Protein AF-A0A4Y3WSI8-F1 (afdb_monomer)

Foldseek 3Di:
DWDDDLLDTDDDDLVRLVPDLADEAQDPDDDPPCLQNVQHQYHYHHNVCCVVPVVVSVVVRVVSSVVDPGHDRDPDDDDDDPDLCLDDDPVSLLCSLQLQLLVQLVVLCVQLVVLLVQLCVQQNPCLLVDPDLVVDADPPDSNSSSNVSNVVSVVSLLQSLLSSLLSSLCSQQNQLLNLQRSLQSNLLLVLQLFNVSSSVSSPQSNVQLVVVSVDDDPPVCSVVCSVPVSNPVSNVVSVCCCVPPNVVVSNVVLQVVLVVLVPDDDPRVVVVVVVLVCQCVVPVPDPSNSVSSSVVNSNVSSDDRPPD

Mean predicted aligned error: 12.42 Å

Solvent-accessible surface area (backbone atoms only — not comparable to full-atom values): 16134 Å² total; per-residue (Å²): 129,66,45,88,52,72,86,45,68,48,72,78,50,71,68,60,59,71,69,49,56,44,46,76,47,59,45,87,60,89,71,79,72,55,71,81,49,68,28,36,30,76,41,79,43,42,45,70,57,41,72,77,38,47,69,64,51,52,51,50,31,54,50,39,25,71,78,39,68,61,51,73,76,70,84,83,76,88,87,76,88,63,81,88,74,38,62,98,45,69,68,42,34,53,50,42,20,52,50,44,5,55,59,68,28,49,64,37,50,56,55,11,51,52,26,32,50,47,7,38,73,66,38,38,82,65,39,81,75,50,72,62,58,88,85,60,71,47,91,87,36,63,57,43,54,13,32,45,31,27,52,55,9,50,54,35,54,65,40,42,28,17,45,26,0,12,35,18,0,24,59,67,40,36,75,31,9,29,57,8,0,26,51,23,2,42,49,15,49,70,67,49,10,21,42,67,25,3,53,52,25,2,52,48,10,10,50,48,33,48,56,58,67,69,59,88,71,60,79,90,46,55,73,50,37,36,72,46,49,36,28,51,54,24,30,52,53,33,45,52,42,36,73,74,67,52,31,61,61,36,15,52,51,39,49,52,52,34,54,54,58,74,64,45,66,72,69,56,46,54,50,50,51,50,51,46,52,48,35,38,60,71,45,77,71,38,75,54,16,53,50,34,49,53,52,52,53,42,56,57,54,54,58,80,66,93,88,120

Radius of gyration: 24.11 Å; Cα contacts (8 Å, |Δi|>4): 429; chains: 1; bounding box: 51×44×73 Å

Secondary structure (DSSP, 8-state):
---EETTEE-PPPHHHHHH-S-EEEE-SSPPTTGGGGTTS-EEEE-HHHHHH-HHHHHHHHHHHHHHS-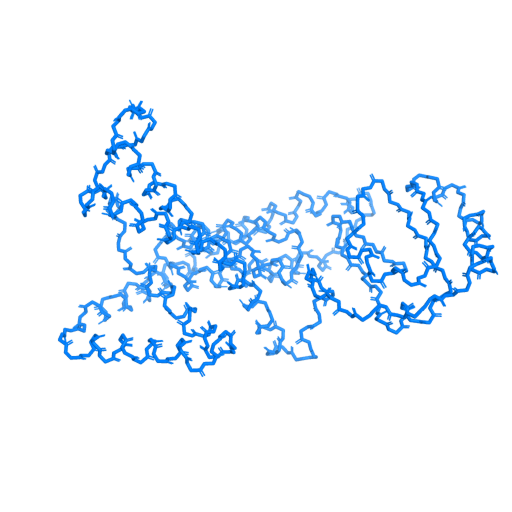--PPP-----S-------SSHHHHHHHHHHHHHHHHHHHHHHHHHHHHHHHHHH-GGGGGPPPTTT---TT-HHHHHHHHHHHHHHHHHTHHHHHHHHHHHHHH-GGGHHHHHHHHHHHHHTT-HHHHHHHHHHHHHHHHHHHHTS---GGGTTHIIIIIHHHHHHHHHHHIIIIIIHHHHHHHHHHHHHHHHT--THHHHHHHHHHHHHHHHTTTSHHHHHHHHHHHHHHTTSPPTT-

pLDDT: mean 84.74, std 14.06, range [30.03, 98.56]

InterPro domains:
  IPR003352 Phosphotransferase system, EIIC [PF02378] (100-298)
  IPR003501 Phosphotransferase system, EIIB c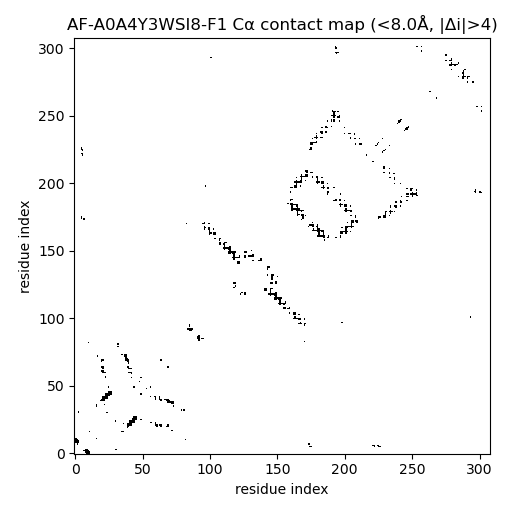omponent, type 2/3 [PF02302] (2-55)
  IPR006327 Phosphotransferase system, fructose IIC component [TIGR01427] (97-300)
  IPR013014 Phosphotransferase system, EIIC component, type 2 [PS51104] (94-308)
  IPR036095 PTS system IIB component-like superfamily [SSF52794] (2-65)
  IPR050864 Bacterial PTS System Sugar Transport Components [PTHR30505] (1-300)

Structure (mmCIF, N/CA/C/O backbone):
data_AF-A0A4Y3WSI8-F1
#
_entry.id   AF-A0A4Y3WSI8-F1
#
loop_
_atom_site.group_PDB
_atom_site.id
_atom_site.type_symbol
_atom_site.label_atom_id
_atom_site.label_alt_id
_atom_site.label_comp_id
_atom_site.label_asym_id
_atom_site.label_entity_id
_atom_site.label_seq_id
_atom_site.pdbx_PDB_ins_code
_atom_site.Cartn_x
_atom_site.Cartn_y
_atom_site.Cartn_z
_atom_site.occupancy
_atom_site.B_iso_or_equiv
_atom_site.auth_seq_id
_atom_site.auth_comp_id
_atom_site.auth_asym_id
_atom_site.auth_atom_id
_atom_site.pdbx_PDB_model_num
ATOM 1 N N . MET A 1 1 ? -5.960 2.233 29.689 1.00 83.44 1 MET A N 1
ATOM 2 C CA . MET A 1 1 ? -5.309 1.028 29.137 1.00 83.44 1 MET A CA 1
ATOM 3 C C . MET A 1 1 ? -5.118 1.261 27.656 1.00 83.44 1 MET A C 1
ATOM 5 O O . MET A 1 1 ? -6.108 1.485 26.967 1.00 83.44 1 MET A O 1
ATOM 9 N N . GLU A 1 2 ? -3.878 1.210 27.186 1.00 85.62 2 GLU A N 1
ATOM 10 C CA . GLU A 1 2 ? -3.586 1.198 25.758 1.00 85.62 2 GLU A CA 1
ATOM 11 C C . GLU A 1 2 ? -3.525 -0.243 25.257 1.00 85.62 2 GLU A C 1
ATOM 13 O O . GLU A 1 2 ? -2.775 -1.065 25.778 1.00 85.62 2 GLU A O 1
ATOM 18 N N . THR A 1 3 ? -4.365 -0.565 24.275 1.00 84.88 3 THR A N 1
ATOM 19 C CA . THR A 1 3 ? -4.343 -1.867 23.601 1.00 84.88 3 THR A CA 1
ATOM 20 C C . THR A 1 3 ? -3.574 -1.728 22.294 1.00 84.88 3 THR A C 1
ATOM 22 O O . THR A 1 3 ? -3.718 -0.718 21.621 1.00 84.88 3 THR A O 1
ATOM 25 N N . GLN A 1 4 ? -2.747 -2.709 21.924 1.00 75.56 4 GLN A N 1
ATOM 26 C CA . GLN A 1 4 ? -1.985 -2.701 20.662 1.00 75.56 4 GLN A CA 1
ATOM 27 C C . GLN A 1 4 ? -2.178 -4.010 19.872 1.00 75.56 4 GLN A C 1
ATOM 29 O O . GLN A 1 4 ? -1.238 -4.616 19.356 1.00 75.56 4 GLN A O 1
ATOM 34 N N . GLY A 1 5 ? -3.426 -4.476 19.807 1.00 69.06 5 GLY A N 1
ATOM 35 C CA . GLY A 1 5 ? -3.782 -5.791 19.277 1.00 69.06 5 GLY A CA 1
ATOM 36 C C . GLY A 1 5 ? -4.349 -5.774 17.858 1.00 69.06 5 GLY A C 1
ATOM 37 O O . GLY A 1 5 ? -4.501 -4.739 17.212 1.00 69.06 5 GLY A O 1
ATOM 38 N N . SER A 1 6 ? -4.727 -6.956 17.372 1.00 60.47 6 SER A N 1
ATOM 39 C CA . SER A 1 6 ? -5.466 -7.121 16.110 1.00 60.47 6 SER A CA 1
ATOM 40 C C . SER A 1 6 ? -6.814 -6.387 16.112 1.00 60.47 6 SER A C 1
ATOM 42 O O . SER A 1 6 ? -7.258 -5.926 15.064 1.00 60.47 6 SER A O 1
ATOM 44 N N . ALA A 1 7 ? -7.430 -6.212 17.285 1.00 65.06 7 ALA A N 1
ATOM 45 C CA . ALA A 1 7 ? -8.681 -5.475 17.472 1.00 65.06 7 ALA A CA 1
ATOM 46 C C . ALA A 1 7 ? -8.566 -3.952 17.241 1.00 65.06 7 ALA A C 1
ATOM 48 O O . ALA A 1 7 ? -9.586 -3.267 17.198 1.00 65.06 7 ALA A O 1
ATOM 49 N N . GLY A 1 8 ? -7.352 -3.430 17.047 1.00 60.72 8 GLY A N 1
ATOM 50 C CA . GLY A 1 8 ? -7.070 -2.002 16.930 1.00 60.72 8 GLY A CA 1
ATOM 51 C C . GLY A 1 8 ? -6.278 -1.485 18.126 1.00 60.72 8 GLY A C 1
ATOM 52 O O . GLY A 1 8 ? -5.895 -2.252 19.015 1.00 60.72 8 GLY A O 1
ATOM 53 N N . THR A 1 9 ? -6.023 -0.178 18.115 1.00 74.31 9 THR A N 1
ATOM 54 C CA . THR A 1 9 ? -5.257 0.502 19.157 1.00 74.31 9 THR A CA 1
ATOM 55 C C . THR A 1 9 ? -6.122 1.562 19.825 1.00 74.31 9 THR A C 1
ATOM 57 O O . THR A 1 9 ? -6.763 2.354 19.138 1.00 74.31 9 THR A O 1
ATOM 60 N N . THR A 1 10 ? -6.136 1.590 21.159 1.00 77.50 10 THR A N 1
ATOM 61 C CA . THR A 1 10 ? -6.745 2.665 21.968 1.00 77.50 10 THR A CA 1
ATOM 62 C C . THR A 1 10 ? -5.648 3.428 22.704 1.00 77.50 10 THR A C 1
ATOM 64 O O . THR A 1 10 ? -5.390 3.149 23.871 1.00 77.50 10 THR A O 1
ATOM 67 N N . PRO A 1 11 ? -4.937 4.317 22.011 1.00 80.81 11 PRO A N 1
ATOM 68 C CA . PRO A 1 11 ? -3.694 4.898 22.500 1.00 80.81 11 PRO A CA 1
ATOM 69 C C . PRO A 1 11 ? -3.901 5.925 23.616 1.00 80.81 11 PRO A C 1
ATOM 71 O O . PRO A 1 11 ? -4.916 6.622 23.642 1.00 80.81 11 PRO A O 1
ATOM 74 N N . PHE A 1 12 ? -2.922 6.036 24.516 1.00 85.50 12 PHE A N 1
ATOM 75 C CA . PHE A 1 12 ? -2.879 7.104 25.512 1.00 85.50 12 PHE A CA 1
ATOM 76 C C . PHE A 1 12 ? -2.589 8.460 24.859 1.00 85.50 12 PHE A C 1
ATOM 78 O O . PHE A 1 12 ? -1.830 8.547 23.884 1.00 85.50 12 PHE A O 1
ATOM 85 N N . THR A 1 13 ? -3.177 9.521 25.414 1.00 84.06 13 THR A N 1
ATOM 86 C CA . THR A 1 13 ? -2.877 10.903 25.018 1.00 84.06 13 THR A CA 1
ATOM 87 C C . THR A 1 13 ? -1.550 11.365 25.613 1.00 84.06 13 THR A C 1
ATOM 89 O O . THR A 1 13 ? -1.131 10.880 26.662 1.00 84.06 13 THR A O 1
ATOM 92 N N . ASP A 1 14 ? -0.900 12.349 24.992 1.00 82.31 14 ASP A N 1
ATOM 93 C CA . ASP A 1 14 ? 0.379 12.868 25.498 1.00 82.31 14 ASP A CA 1
ATOM 94 C C . ASP A 1 14 ? 0.240 13.478 26.903 1.00 82.31 14 ASP A C 1
ATOM 96 O O . ASP A 1 14 ? 1.135 13.334 27.732 1.00 82.31 14 ASP A O 1
ATOM 100 N N . ALA A 1 15 ? -0.921 14.067 27.213 1.00 79.88 15 ALA A N 1
ATOM 101 C CA . ALA A 1 15 ? -1.245 14.542 28.558 1.00 79.88 15 ALA A CA 1
ATOM 102 C C . ALA A 1 15 ? -1.313 13.391 29.579 1.00 79.88 15 ALA A C 1
ATOM 104 O O . ALA A 1 15 ? -0.738 13.501 30.656 1.00 79.88 15 ALA A O 1
ATOM 105 N N . GLN A 1 16 ? -1.952 12.268 29.222 1.00 87.06 16 GLN A N 1
ATOM 106 C CA . GLN A 1 16 ? -2.020 11.081 30.085 1.00 87.06 16 GLN A CA 1
ATOM 107 C C . GLN A 1 16 ? -0.638 10.475 30.336 1.00 87.06 16 GLN A C 1
ATOM 109 O O . GLN A 1 16 ? -0.367 9.998 31.433 1.00 87.06 16 GLN A O 1
ATOM 114 N N . ILE A 1 17 ? 0.232 10.489 29.326 1.00 88.62 17 ILE A N 1
ATOM 115 C CA . ILE A 1 17 ? 1.596 9.973 29.452 1.00 88.62 17 ILE A CA 1
ATOM 116 C C . ILE A 1 17 ? 2.438 10.900 30.340 1.00 88.62 17 ILE A C 1
ATOM 118 O O . ILE A 1 17 ? 3.145 10.413 31.212 1.00 88.62 17 ILE A O 1
ATOM 122 N N . ALA A 1 18 ? 2.330 12.221 30.165 1.00 83.81 18 ALA A N 1
ATOM 123 C CA . ALA A 1 18 ? 3.086 13.197 30.953 1.00 83.81 18 ALA A CA 1
ATOM 124 C C . ALA A 1 18 ? 2.673 13.241 32.440 1.00 83.81 18 ALA A C 1
ATOM 126 O O . ALA A 1 18 ? 3.497 13.514 33.324 1.00 83.81 18 ALA A O 1
ATOM 127 N N . GLU A 1 19 ? 1.392 12.993 32.723 1.00 87.44 19 GLU A N 1
ATOM 128 C CA . GLU A 1 19 ? 0.857 12.941 34.086 1.00 87.44 19 GLU A CA 1
ATOM 129 C C . GLU A 1 19 ? 1.231 11.642 34.814 1.00 87.44 19 GLU A C 1
ATOM 131 O O . GLU A 1 19 ? 1.378 11.662 36.033 1.00 87.44 19 GLU A O 1
ATOM 136 N N . ALA A 1 20 ? 1.442 10.541 34.088 1.00 90.50 20 ALA A N 1
ATOM 137 C CA . ALA A 1 20 ? 1.707 9.235 34.678 1.00 90.50 20 ALA A CA 1
ATOM 138 C C . ALA A 1 20 ? 2.986 9.192 35.540 1.00 90.50 20 ALA A C 1
ATOM 140 O O . ALA A 1 20 ? 3.995 9.836 35.246 1.00 90.50 20 ALA A O 1
ATOM 141 N N . ASP A 1 21 ? 2.946 8.366 36.589 1.00 91.12 21 ASP A N 1
ATOM 142 C CA . ASP A 1 21 ? 4.081 8.129 37.493 1.00 91.12 21 ASP A CA 1
ATOM 143 C C . ASP A 1 21 ? 4.890 6.874 37.128 1.00 91.12 21 ASP A C 1
ATOM 145 O O . ASP A 1 21 ? 6.063 6.770 37.474 1.00 91.12 21 ASP A O 1
ATOM 149 N N . ALA A 1 22 ? 4.270 5.914 36.435 1.00 92.19 22 ALA A N 1
ATOM 150 C CA . ALA A 1 22 ? 4.884 4.682 35.942 1.00 92.19 22 ALA A CA 1
ATOM 151 C C . ALA A 1 22 ? 4.048 4.081 34.800 1.00 92.19 22 ALA A C 1
ATOM 153 O O . ALA A 1 22 ? 2.867 4.398 34.641 1.00 92.19 22 ALA A O 1
ATOM 154 N N . ILE A 1 23 ? 4.645 3.166 34.033 1.00 93.44 23 ILE A N 1
ATOM 155 C CA . ILE A 1 23 ? 3.972 2.410 32.972 1.00 93.44 23 ILE A CA 1
ATOM 156 C C . ILE A 1 23 ? 4.145 0.902 33.179 1.00 93.44 23 ILE A C 1
ATOM 158 O O . ILE A 1 23 ? 5.218 0.414 33.537 1.00 93.44 23 ILE A O 1
ATOM 162 N N . ILE A 1 24 ? 3.074 0.144 32.931 1.00 94.00 24 ILE A N 1
ATOM 163 C CA . ILE A 1 24 ? 3.102 -1.322 32.928 1.00 94.00 24 ILE A CA 1
ATOM 164 C C . ILE A 1 24 ? 2.939 -1.806 31.489 1.00 94.00 24 ILE A C 1
ATOM 166 O O . ILE A 1 24 ? 1.875 -1.635 30.890 1.00 94.00 24 ILE A O 1
ATOM 170 N N . PHE A 1 25 ? 3.962 -2.470 30.952 1.00 92.94 25 PHE A N 1
ATOM 171 C CA . PHE A 1 25 ? 3.857 -3.201 29.692 1.00 92.94 25 PHE A CA 1
ATOM 172 C C . PHE A 1 25 ? 3.478 -4.651 29.967 1.00 92.94 25 PHE A C 1
ATOM 174 O O . PHE A 1 25 ? 4.315 -5.474 30.336 1.00 92.94 25 PHE A O 1
ATOM 181 N N . ALA A 1 26 ? 2.195 -4.950 29.777 1.00 91.56 26 ALA A N 1
ATOM 182 C CA . ALA A 1 26 ? 1.646 -6.298 29.807 1.00 91.56 26 ALA A CA 1
ATOM 183 C C . ALA A 1 26 ? 1.531 -6.842 28.374 1.00 91.56 26 ALA A C 1
ATOM 185 O O . ALA A 1 26 ? 0.457 -6.777 27.774 1.00 91.56 26 ALA A O 1
ATOM 186 N N . ALA A 1 27 ? 2.636 -7.322 27.802 1.00 88.12 27 ALA A N 1
ATOM 187 C CA . ALA A 1 27 ? 2.697 -7.744 26.404 1.00 88.12 27 ALA A CA 1
ATOM 188 C C . ALA A 1 27 ? 3.620 -8.953 26.201 1.00 88.12 27 ALA A C 1
ATOM 190 O O . ALA A 1 27 ? 4.710 -9.015 26.761 1.00 88.12 27 ALA A O 1
ATOM 191 N N . ASP A 1 28 ? 3.187 -9.889 25.351 1.00 84.88 28 ASP A N 1
ATOM 192 C CA . ASP A 1 28 ? 3.983 -11.053 24.919 1.00 84.88 28 ASP A CA 1
ATOM 193 C C . ASP A 1 28 ? 4.688 -10.806 23.565 1.00 84.88 28 ASP A C 1
ATOM 195 O O . ASP A 1 28 ? 5.375 -11.674 23.033 1.00 84.88 28 ASP A O 1
ATOM 199 N N . VAL A 1 29 ? 4.504 -9.612 22.992 1.00 81.06 29 VAL A N 1
ATOM 200 C CA . VAL A 1 29 ? 5.091 -9.143 21.728 1.00 81.06 29 VAL A CA 1
ATOM 201 C C . VAL A 1 29 ? 5.664 -7.739 21.918 1.00 81.06 29 VAL A C 1
ATOM 203 O O . VAL A 1 29 ? 5.310 -7.053 22.877 1.00 81.06 29 VAL A O 1
ATOM 206 N N . ALA A 1 30 ? 6.530 -7.301 21.000 1.00 78.88 30 ALA A N 1
ATOM 207 C CA . ALA A 1 30 ? 7.115 -5.963 21.046 1.00 78.88 30 ALA A CA 1
ATOM 208 C C . ALA A 1 30 ? 6.029 -4.871 21.098 1.00 78.88 30 ALA A C 1
ATOM 210 O O . ALA A 1 30 ? 5.112 -4.854 20.270 1.00 78.88 30 ALA A O 1
ATOM 211 N N . VAL A 1 31 ? 6.154 -3.964 22.070 1.00 82.25 31 VAL A N 1
ATOM 212 C CA . VAL A 1 31 ? 5.276 -2.800 22.228 1.00 82.25 31 VAL A CA 1
ATOM 213 C C . VAL A 1 31 ? 5.739 -1.714 21.261 1.00 82.25 31 VAL A C 1
ATOM 215 O O . VAL A 1 31 ? 6.921 -1.385 21.195 1.00 82.25 31 VAL A O 1
ATOM 218 N N . ARG A 1 32 ? 4.813 -1.183 20.463 1.00 76.94 32 ARG A N 1
ATOM 219 C CA . ARG A 1 32 ? 5.092 -0.111 19.503 1.00 76.94 32 ARG A CA 1
ATOM 220 C C . ARG A 1 32 ? 5.195 1.221 20.229 1.00 76.94 32 ARG A C 1
ATOM 222 O O . ARG A 1 32 ? 4.447 1.456 21.178 1.00 76.94 32 ARG A O 1
ATOM 229 N N . ASP A 1 33 ? 6.079 2.079 19.726 1.00 76.31 33 ASP A N 1
ATOM 230 C CA . ASP A 1 33 ? 6.284 3.447 20.209 1.00 76.31 33 ASP A CA 1
ATOM 231 C C . ASP A 1 33 ? 6.621 3.500 21.712 1.00 76.31 33 ASP A C 1
ATOM 233 O O . ASP A 1 33 ? 6.261 4.442 22.421 1.00 76.31 33 ASP A O 1
ATOM 237 N N . GLU A 1 34 ? 7.315 2.466 22.207 1.00 82.56 34 GLU A N 1
ATOM 238 C CA . GLU A 1 34 ? 7.719 2.337 23.611 1.00 82.56 34 GLU A CA 1
ATOM 239 C C . GLU A 1 34 ? 8.575 3.527 24.072 1.00 82.56 34 GLU A C 1
ATOM 241 O O . GLU A 1 34 ? 8.497 3.943 25.229 1.00 82.56 34 GLU A O 1
ATOM 246 N N . GLU A 1 35 ? 9.317 4.151 23.151 1.00 83.31 35 GLU A N 1
ATOM 247 C CA . GLU A 1 35 ? 10.097 5.363 23.408 1.00 83.31 35 GLU A CA 1
ATOM 248 C C . GLU A 1 35 ? 9.281 6.536 23.979 1.00 83.31 35 GLU A C 1
ATOM 250 O O . GLU A 1 35 ? 9.830 7.348 24.726 1.00 83.31 35 GLU A O 1
ATOM 255 N N . ARG A 1 36 ? 7.967 6.616 23.707 1.00 85.56 36 ARG A N 1
ATOM 256 C CA . ARG A 1 36 ? 7.077 7.657 24.263 1.00 85.56 36 ARG A CA 1
ATOM 257 C C . ARG A 1 36 ? 7.011 7.589 25.787 1.00 85.56 36 ARG A C 1
ATOM 259 O O . ARG A 1 36 ? 6.788 8.603 26.441 1.00 85.56 36 ARG A O 1
ATOM 266 N N . PHE A 1 37 ? 7.255 6.408 26.347 1.00 89.69 37 PHE A N 1
ATOM 267 C CA . PHE A 1 37 ? 7.220 6.142 27.778 1.00 89.69 37 PHE A CA 1
ATOM 268 C C . PHE A 1 37 ? 8.619 6.090 28.406 1.00 89.69 37 PHE A C 1
ATOM 270 O O . PHE A 1 37 ? 8.733 5.786 29.585 1.00 89.69 37 PHE A O 1
ATOM 277 N N . ALA A 1 38 ? 9.688 6.409 27.665 1.00 87.00 38 ALA A N 1
ATOM 278 C CA . ALA A 1 38 ? 11.070 6.254 28.139 1.00 87.00 38 ALA A CA 1
ATOM 279 C C . ALA A 1 38 ? 11.429 7.107 29.374 1.00 87.00 38 ALA A C 1
ATOM 281 O O . ALA A 1 38 ? 12.438 6.851 30.024 1.00 87.00 38 ALA A O 1
ATOM 282 N N . HIS A 1 39 ? 10.621 8.122 29.694 1.00 86.12 39 HIS A N 1
ATOM 283 C CA . HIS A 1 39 ? 10.772 8.953 30.892 1.00 86.12 39 HIS A CA 1
ATOM 284 C C . HIS A 1 39 ? 10.056 8.388 32.125 1.00 86.12 39 HIS A C 1
ATOM 286 O O . HIS A 1 39 ? 10.236 8.912 33.225 1.00 86.12 39 HIS A O 1
ATOM 292 N N . LEU A 1 40 ? 9.245 7.344 31.953 1.00 90.88 40 LEU A N 1
ATOM 293 C CA . LEU A 1 40 ? 8.497 6.707 33.024 1.00 90.88 40 LEU A CA 1
ATOM 294 C C . LEU A 1 40 ? 9.234 5.455 33.518 1.00 90.88 40 LEU A C 1
ATOM 296 O O . LEU A 1 40 ? 9.780 4.701 32.712 1.00 90.88 40 LEU A O 1
ATOM 300 N N . PRO A 1 41 ? 9.199 5.174 34.827 1.00 91.62 41 PRO A N 1
ATOM 301 C CA . PRO A 1 41 ? 9.546 3.869 35.377 1.00 91.62 41 PRO A CA 1
ATOM 302 C C . PRO A 1 41 ? 8.690 2.767 34.753 1.00 91.62 41 PRO A C 1
ATOM 304 O O . PRO A 1 41 ? 7.462 2.873 34.692 1.00 91.62 41 PRO A O 1
ATOM 307 N N . VAL A 1 42 ? 9.342 1.700 34.289 1.00 91.88 42 VAL A N 1
ATOM 308 C CA . VAL A 1 42 ? 8.704 0.644 33.496 1.00 91.88 42 VAL A CA 1
ATOM 309 C C . VAL A 1 42 ? 8.660 -0.674 34.265 1.00 91.88 42 VAL A C 1
ATOM 311 O O . VAL A 1 42 ? 9.694 -1.192 34.682 1.00 91.88 42 VAL A O 1
ATOM 314 N N . VAL A 1 43 ? 7.475 -1.283 34.351 1.00 92.06 43 VAL A N 1
ATOM 315 C CA . VAL A 1 43 ? 7.293 -2.679 34.780 1.00 92.06 43 VAL A CA 1
ATOM 316 C C . VAL A 1 43 ? 6.853 -3.519 33.583 1.00 92.06 43 VAL A C 1
ATOM 318 O O . VAL A 1 43 ? 5.847 -3.217 32.944 1.00 92.06 43 VAL A O 1
ATOM 321 N N . ARG A 1 44 ? 7.594 -4.587 33.264 1.00 91.38 44 ARG A N 1
ATOM 322 C CA . ARG A 1 44 ? 7.308 -5.465 32.112 1.00 91.38 44 ARG A CA 1
ATOM 323 C C . ARG A 1 44 ? 6.837 -6.836 32.572 1.00 91.38 44 ARG A C 1
ATOM 325 O O . ARG A 1 44 ? 7.406 -7.430 33.486 1.00 91.38 44 ARG A O 1
ATOM 332 N N . THR A 1 45 ? 5.804 -7.354 31.924 1.00 92.25 45 THR A N 1
ATOM 333 C CA . THR A 1 45 ? 5.240 -8.671 32.219 1.00 92.25 45 THR A CA 1
ATOM 334 C C . THR A 1 45 ? 4.512 -9.239 31.001 1.00 92.25 45 THR A C 1
ATOM 336 O O . THR A 1 45 ? 4.082 -8.496 30.121 1.00 92.25 45 THR A O 1
ATOM 339 N N . GLY A 1 46 ? 4.335 -10.559 30.961 1.00 89.69 46 GLY A N 1
ATOM 340 C CA . GLY A 1 46 ? 3.502 -11.208 29.947 1.00 89.69 46 GLY A CA 1
ATOM 341 C C . GLY A 1 46 ? 2.006 -11.043 30.231 1.00 89.69 46 GLY A C 1
ATOM 342 O O . GLY A 1 46 ? 1.593 -10.886 31.388 1.00 89.69 46 GLY A O 1
ATOM 343 N N . VAL A 1 47 ? 1.172 -11.135 29.190 1.00 87.88 47 VAL A N 1
ATOM 344 C CA . VAL A 1 47 ? -0.282 -10.869 29.275 1.00 87.88 47 VAL A CA 1
ATOM 345 C C . VAL A 1 47 ? -0.949 -11.790 30.297 1.00 87.88 47 VAL A C 1
ATOM 347 O O . VAL A 1 47 ? -1.743 -11.350 31.128 1.00 87.88 47 VAL A O 1
ATOM 350 N N . LYS A 1 48 ? -0.578 -13.074 30.300 1.00 87.38 48 LYS A N 1
ATOM 351 C CA . LYS A 1 48 ? -1.147 -14.073 31.215 1.00 87.38 48 LYS A CA 1
ATOM 352 C C . LYS A 1 48 ? -0.904 -13.726 32.688 1.00 87.38 48 LYS A C 1
ATOM 354 O O . LYS A 1 48 ? -1.823 -13.821 33.496 1.00 87.38 48 LYS A O 1
ATOM 359 N N . LYS A 1 49 ? 0.316 -13.292 33.026 1.00 86.12 49 LYS A N 1
ATOM 360 C CA . LYS A 1 49 ? 0.698 -12.908 34.394 1.00 86.12 49 LYS A CA 1
ATOM 361 C C . LYS A 1 49 ? 0.032 -11.593 34.808 1.00 86.12 49 LYS A C 1
ATOM 363 O O . LYS A 1 49 ? -0.317 -11.437 35.974 1.00 86.12 49 LYS A O 1
ATOM 368 N N . ALA A 1 50 ? -0.192 -10.687 33.854 1.00 87.69 50 ALA A N 1
ATOM 369 C CA . ALA A 1 50 ? -0.951 -9.462 34.087 1.00 87.69 50 ALA A CA 1
ATOM 370 C C . ALA A 1 50 ? -2.411 -9.716 34.457 1.00 87.69 50 ALA A C 1
ATOM 372 O O . ALA A 1 50 ? -2.921 -9.092 35.382 1.00 87.69 50 ALA A O 1
ATOM 373 N N . ILE A 1 51 ? -3.059 -10.668 33.785 1.00 86.12 51 ILE A N 1
ATOM 374 C CA . ILE A 1 51 ? -4.457 -11.018 34.054 1.00 86.12 51 ILE A CA 1
ATOM 375 C C . ILE A 1 51 ? -4.608 -11.693 35.423 1.00 86.12 51 ILE A C 1
ATOM 377 O O . ILE A 1 51 ? -5.538 -11.379 36.158 1.00 86.12 51 ILE A O 1
ATOM 381 N N . SER A 1 52 ? -3.703 -12.607 35.784 1.00 87.56 52 SER A N 1
ATOM 382 C CA . SER A 1 52 ? -3.809 -13.365 37.039 1.00 87.56 52 SER A CA 1
ATOM 383 C C . SER A 1 52 ? -3.272 -12.632 38.274 1.00 87.56 52 SER A C 1
ATOM 385 O O . SER A 1 52 ? -3.531 -13.071 39.387 1.00 87.56 52 SER A O 1
ATOM 387 N N . GLY A 1 53 ? -2.476 -11.574 38.095 1.00 88.06 53 GLY A N 1
ATOM 388 C CA . GLY A 1 53 ? -1.705 -10.931 39.166 1.00 88.06 53 GLY A CA 1
ATOM 389 C C . GLY A 1 53 ? -1.720 -9.406 39.111 1.00 88.06 53 GLY A C 1
ATOM 390 O O . GLY A 1 53 ? -0.700 -8.780 39.398 1.00 88.06 53 GLY A O 1
ATOM 391 N N . ALA A 1 54 ? -2.848 -8.812 38.712 1.00 85.75 54 ALA A N 1
ATOM 392 C CA . ALA A 1 54 ? -2.967 -7.375 38.468 1.00 85.75 54 ALA A CA 1
ATOM 393 C C . ALA A 1 54 ? -2.579 -6.515 39.686 1.00 85.75 54 ALA A C 1
ATOM 395 O O . ALA A 1 54 ? -1.789 -5.585 39.543 1.00 85.75 54 ALA A O 1
ATOM 396 N N . GLU A 1 55 ? -3.065 -6.849 40.885 1.00 88.81 55 GLU A N 1
ATOM 397 C CA . GLU A 1 55 ? -2.786 -6.077 42.109 1.00 88.81 55 GLU A CA 1
ATOM 398 C C . GLU A 1 55 ? -1.286 -6.012 42.427 1.00 88.81 55 GLU A C 1
ATOM 400 O O . GLU A 1 55 ? -0.743 -4.939 42.693 1.00 88.81 55 GLU A O 1
ATOM 405 N N . GLY A 1 56 ? -0.586 -7.145 42.316 1.00 90.19 56 GLY A N 1
ATOM 406 C CA . GLY A 1 56 ? 0.855 -7.213 42.561 1.00 90.19 56 GLY A CA 1
ATOM 407 C C . GLY A 1 56 ? 1.680 -6.427 41.540 1.00 90.19 56 GLY A C 1
ATOM 408 O O . GLY A 1 56 ? 2.735 -5.898 41.880 1.00 90.19 56 GLY A O 1
ATOM 409 N N . LEU A 1 57 ? 1.204 -6.315 40.298 1.00 90.38 57 LEU A N 1
ATOM 410 C CA . LEU A 1 57 ? 1.869 -5.522 39.259 1.00 90.38 57 LEU A CA 1
ATOM 411 C C . LEU A 1 57 ? 1.670 -4.023 39.457 1.00 90.38 57 LEU A C 1
ATOM 413 O O . LEU A 1 57 ? 2.603 -3.257 39.229 1.00 90.38 57 LEU A O 1
ATOM 417 N N . VAL A 1 58 ? 0.488 -3.606 39.914 1.00 91.31 58 VAL A N 1
ATOM 418 C CA . VAL A 1 58 ? 0.253 -2.210 40.298 1.00 91.31 58 VAL A CA 1
ATOM 419 C C . VAL A 1 58 ? 1.140 -1.839 41.486 1.00 91.31 58 VAL A C 1
ATOM 421 O O . VAL A 1 58 ? 1.785 -0.796 41.448 1.00 91.31 58 VAL A O 1
ATOM 424 N N . ALA A 1 59 ? 1.260 -2.710 42.493 1.00 91.75 59 ALA A N 1
ATOM 425 C CA . ALA A 1 59 ? 2.165 -2.486 43.621 1.00 91.75 59 ALA A CA 1
ATOM 426 C C . ALA A 1 59 ? 3.633 -2.341 43.173 1.00 91.75 59 ALA A C 1
ATOM 428 O O . ALA A 1 59 ? 4.304 -1.398 43.587 1.00 91.75 59 ALA A O 1
ATOM 429 N N . GLN A 1 60 ? 4.105 -3.206 42.268 1.00 89.56 60 GLN A N 1
ATOM 430 C CA . GLN A 1 60 ? 5.449 -3.102 41.679 1.00 89.56 60 GLN A CA 1
ATOM 431 C C . GLN A 1 60 ? 5.648 -1.798 40.899 1.00 89.56 60 GLN A C 1
ATOM 433 O O . GLN A 1 60 ? 6.718 -1.203 40.972 1.00 89.56 60 GLN A O 1
ATOM 438 N N . ALA A 1 61 ? 4.633 -1.332 40.168 1.00 90.38 61 ALA A N 1
ATOM 439 C CA . ALA A 1 61 ? 4.707 -0.065 39.444 1.00 90.38 61 ALA A CA 1
ATOM 440 C C . ALA A 1 61 ? 4.772 1.137 40.397 1.00 90.38 61 ALA A C 1
ATOM 442 O O . ALA A 1 61 ? 5.557 2.055 40.172 1.00 90.38 61 ALA A O 1
ATOM 443 N N . VAL A 1 62 ? 4.007 1.106 41.493 1.00 92.00 62 VAL A N 1
ATOM 444 C CA . VAL A 1 62 ? 4.068 2.124 42.554 1.00 92.00 62 VAL A CA 1
ATOM 445 C C . VAL A 1 62 ? 5.438 2.127 43.236 1.00 92.00 62 VAL A C 1
ATOM 447 O O . VAL A 1 62 ? 5.981 3.190 43.524 1.00 92.00 62 VAL A O 1
ATOM 450 N N . GLU A 1 63 ? 6.020 0.956 43.487 1.00 90.88 63 GLU A N 1
ATOM 451 C CA . GLU A 1 63 ? 7.364 0.846 44.057 1.00 90.88 63 GLU A CA 1
ATOM 452 C C . GLU A 1 63 ? 8.439 1.360 43.086 1.00 90.88 63 GLU A C 1
ATOM 454 O O . GLU A 1 63 ? 9.310 2.136 43.480 1.00 90.88 63 GLU A O 1
ATOM 459 N N . ALA A 1 64 ? 8.337 1.013 41.800 1.00 87.44 64 ALA A N 1
ATOM 460 C CA . ALA A 1 64 ? 9.225 1.522 40.758 1.00 87.44 64 ALA A CA 1
ATOM 461 C C . ALA A 1 64 ? 9.171 3.057 40.658 1.00 87.44 64 ALA A C 1
ATOM 463 O O . ALA A 1 64 ? 10.222 3.692 40.583 1.00 87.44 64 ALA A O 1
ATOM 464 N N . ALA A 1 65 ? 7.975 3.651 40.747 1.00 88.25 65 ALA A N 1
ATOM 465 C CA . ALA A 1 65 ? 7.788 5.104 40.775 1.00 88.25 65 ALA A CA 1
ATOM 466 C C . ALA A 1 65 ? 8.441 5.781 41.991 1.00 88.25 65 ALA A C 1
ATOM 468 O O . ALA A 1 65 ? 8.933 6.904 41.892 1.00 88.25 65 ALA A O 1
ATOM 469 N N . ARG A 1 66 ? 8.473 5.102 43.146 1.00 87.88 66 ARG A N 1
ATOM 470 C CA . ARG A 1 66 ? 9.127 5.611 44.364 1.00 87.88 66 ARG A CA 1
ATOM 471 C C . ARG A 1 66 ? 10.651 5.547 44.281 1.00 87.88 66 ARG A C 1
ATOM 473 O O . ARG A 1 66 ? 11.315 6.453 44.773 1.00 87.88 66 ARG A O 1
ATOM 480 N N . ASN A 1 67 ? 11.193 4.488 43.682 1.00 85.06 67 ASN A N 1
ATOM 481 C CA . ASN A 1 67 ? 12.637 4.247 43.618 1.00 85.06 67 ASN A CA 1
ATOM 482 C C . ASN A 1 67 ? 13.329 5.027 42.492 1.00 85.06 67 ASN A C 1
ATOM 484 O O . ASN A 1 67 ? 14.513 5.342 42.601 1.00 85.06 67 ASN A O 1
ATOM 488 N N . ALA A 1 68 ? 12.603 5.343 41.421 1.00 80.56 68 ALA A N 1
ATOM 489 C CA . ALA A 1 68 ? 13.093 6.137 40.306 1.00 80.56 68 ALA A CA 1
ATOM 490 C C . ALA A 1 68 ? 12.025 7.175 39.921 1.00 80.56 68 ALA A C 1
ATOM 492 O O . ALA A 1 68 ? 11.073 6.828 39.230 1.00 80.56 68 ALA A O 1
ATOM 493 N N . PRO A 1 69 ? 12.135 8.441 40.360 1.00 72.75 69 PRO A N 1
ATOM 494 C CA . PRO A 1 69 ? 11.185 9.472 39.957 1.00 72.75 69 PRO A CA 1
ATOM 495 C C . PRO A 1 69 ? 11.249 9.718 38.443 1.00 72.75 69 PRO A C 1
ATOM 497 O O . PRO A 1 69 ? 12.305 9.566 37.822 1.00 72.75 69 PRO A O 1
ATOM 500 N N . LYS A 1 70 ? 10.109 10.105 37.853 1.00 80.38 70 LYS A N 1
ATOM 501 C CA . LYS A 1 70 ? 9.979 10.321 36.405 1.00 80.38 70 LYS A CA 1
ATOM 502 C C . LYS A 1 70 ? 11.054 11.268 35.861 1.00 80.38 70 LYS A C 1
ATOM 504 O O . LYS A 1 70 ? 11.312 12.332 36.425 1.00 80.38 70 LYS A O 1
ATOM 509 N N . GLY A 1 71 ? 11.683 10.861 34.761 1.00 75.94 71 GLY A N 1
ATOM 510 C CA . GLY A 1 71 ? 12.682 11.655 34.052 1.00 75.94 71 GLY A CA 1
ATOM 511 C C . GLY A 1 71 ? 12.053 12.801 33.255 1.00 75.94 71 GLY A C 1
ATOM 512 O O . GLY A 1 71 ? 10.832 12.922 33.153 1.00 75.94 71 GLY A O 1
ATOM 513 N N . ALA A 1 72 ? 12.887 13.647 32.648 1.00 70.31 72 ALA A N 1
ATOM 514 C CA . ALA A 1 72 ? 12.402 14.655 31.708 1.00 70.31 72 ALA A CA 1
ATOM 515 C C . ALA A 1 72 ? 11.766 13.974 30.484 1.00 70.31 72 ALA A C 1
ATOM 517 O O . ALA A 1 72 ? 12.338 13.029 29.936 1.00 70.31 72 ALA A O 1
ATOM 518 N N . VAL A 1 73 ? 10.599 14.466 30.051 1.00 65.06 73 VAL A N 1
ATOM 519 C CA . VAL A 1 73 ? 9.921 13.976 28.841 1.00 65.06 73 VAL A CA 1
ATOM 520 C C . VAL A 1 73 ? 10.914 14.054 27.672 1.00 65.06 73 VAL A C 1
ATOM 522 O O . VAL A 1 73 ? 11.505 15.120 27.468 1.00 65.06 73 VAL A O 1
ATOM 525 N N . PRO A 1 74 ? 11.159 12.959 26.926 1.00 57.91 74 PRO A N 1
ATOM 526 C CA . PRO A 1 74 ? 12.184 12.953 25.897 1.00 57.91 74 PRO A CA 1
ATOM 527 C C . PRO A 1 74 ? 11.849 14.011 24.847 1.00 57.91 74 PRO A C 1
ATOM 529 O O . PRO A 1 74 ? 10.721 14.064 24.357 1.00 57.91 74 PRO A O 1
ATOM 532 N N . ALA A 1 75 ? 12.830 14.836 24.470 1.00 50.62 75 ALA A N 1
ATOM 533 C CA . ALA A 1 75 ? 12.703 15.685 23.293 1.00 50.62 75 ALA A CA 1
ATOM 534 C C . ALA A 1 75 ? 12.474 14.773 22.079 1.00 50.62 75 ALA A C 1
ATOM 536 O O . ALA A 1 75 ? 13.332 13.963 21.720 1.00 50.62 75 ALA A O 1
ATOM 537 N N . GLN A 1 76 ? 11.275 14.869 21.517 1.00 42.16 76 GLN A N 1
ATOM 538 C CA . GLN A 1 76 ? 10.708 13.970 20.522 1.00 42.16 76 GLN A CA 1
ATOM 539 C C . GLN A 1 76 ? 11.638 13.839 19.303 1.00 42.16 76 GLN A C 1
ATOM 541 O O . GLN A 1 76 ? 11.704 14.727 18.456 1.00 42.16 76 GLN A O 1
ATOM 546 N N . ARG A 1 77 ? 12.384 12.729 19.206 1.00 38.00 77 ARG A N 1
ATOM 547 C CA . ARG A 1 77 ? 13.045 12.327 17.958 1.00 38.00 77 ARG A CA 1
ATOM 548 C C . ARG A 1 77 ? 12.061 11.479 17.165 1.00 38.00 77 ARG A C 1
ATOM 550 O O . ARG A 1 77 ? 11.743 10.360 17.542 1.00 38.00 77 ARG A O 1
ATOM 557 N N . SER A 1 78 ? 11.554 12.065 16.091 1.00 38.00 78 SER A N 1
ATOM 558 C CA . SER A 1 78 ? 10.625 11.472 15.134 1.00 38.00 78 SER A CA 1
ATOM 559 C C . SER A 1 78 ? 11.146 10.159 14.538 1.00 38.00 78 SER A C 1
ATOM 561 O O . SER A 1 78 ? 12.240 10.158 13.981 1.00 38.00 78 SER A O 1
ATOM 563 N N . ALA A 1 79 ? 10.335 9.093 14.570 1.00 38.56 79 ALA A N 1
ATOM 564 C CA . ALA A 1 79 ? 9.828 8.390 13.376 1.00 38.56 79 ALA A CA 1
ATOM 565 C C . ALA A 1 79 ? 9.131 7.052 13.726 1.00 38.56 79 ALA A C 1
ATOM 567 O O . ALA A 1 79 ? 9.656 5.980 13.436 1.00 38.56 79 ALA A O 1
ATOM 568 N N . SER A 1 80 ? 7.912 7.094 14.275 1.00 36.25 80 SER A N 1
ATOM 569 C CA . SER A 1 80 ? 6.891 6.041 14.098 1.00 36.25 80 SER A CA 1
ATOM 570 C C . SER A 1 80 ? 5.498 6.590 14.432 1.00 36.25 80 SER A C 1
ATOM 572 O O . SER A 1 80 ? 5.398 7.622 15.102 1.00 36.25 80 SER A O 1
ATOM 574 N N . PRO A 1 81 ? 4.427 6.057 13.809 1.00 38.69 81 PRO A N 1
ATOM 575 C CA . PRO A 1 81 ? 3.203 6.810 13.609 1.00 38.69 81 PRO A CA 1
ATOM 576 C C . PRO A 1 81 ? 2.444 6.934 14.923 1.00 38.69 81 PRO A C 1
ATOM 578 O O . PRO A 1 81 ? 1.802 5.982 15.367 1.00 38.69 81 PRO A O 1
ATOM 581 N N . ALA A 1 82 ? 2.479 8.150 15.468 1.00 39.06 82 ALA A N 1
ATOM 582 C CA . ALA A 1 82 ? 1.535 8.645 16.450 1.00 39.06 82 ALA A CA 1
ATOM 583 C C . ALA A 1 82 ? 0.118 8.145 16.130 1.00 39.06 82 ALA A C 1
ATOM 585 O O . ALA A 1 82 ? -0.265 8.009 14.959 1.00 39.06 82 ALA A O 1
ATOM 586 N N . THR A 1 83 ? -0.660 7.901 17.185 1.00 46.50 83 THR A N 1
ATOM 587 C CA . THR A 1 83 ? -2.089 8.230 17.228 1.00 46.50 83 THR A CA 1
ATOM 588 C C . THR A 1 83 ? -2.497 9.039 16.010 1.00 46.50 83 THR A C 1
ATOM 590 O O . THR A 1 83 ? -2.055 10.179 15.880 1.00 46.50 83 THR A O 1
ATOM 593 N N . LYS A 1 84 ? -3.253 8.444 15.080 1.00 61.84 84 LYS A N 1
ATOM 594 C CA . LYS A 1 84 ? -3.666 9.111 13.838 1.00 61.84 84 LYS A CA 1
ATOM 595 C C . LYS A 1 84 ? -4.683 10.214 14.151 1.00 61.84 84 LYS A C 1
ATOM 597 O O . LYS A 1 84 ? -5.859 10.097 13.815 1.00 61.84 84 LYS A O 1
ATOM 602 N N . ASP A 1 85 ? -4.248 11.262 14.836 1.00 64.50 85 ASP A N 1
ATOM 603 C CA . ASP A 1 85 ? -5.014 12.473 15.033 1.00 64.50 85 ASP A CA 1
ATOM 604 C C . ASP A 1 85 ? -4.747 13.381 13.839 1.00 64.50 85 ASP A C 1
ATOM 606 O O . ASP A 1 85 ? -3.733 14.068 13.726 1.00 64.50 85 ASP A O 1
ATOM 610 N N . PHE A 1 86 ? -5.663 13.313 12.883 1.00 76.44 86 PHE A N 1
ATOM 611 C CA . PHE A 1 86 ? -5.635 14.157 11.701 1.00 76.44 86 PHE A CA 1
ATOM 612 C C . PHE A 1 86 ? -6.437 15.449 11.915 1.00 76.44 86 PHE A C 1
ATOM 614 O O . PHE A 1 86 ? -6.820 16.094 10.942 1.00 76.44 86 PHE A O 1
ATOM 621 N N . GLY A 1 87 ? -6.721 15.828 13.164 1.00 73.12 87 GLY A N 1
ATOM 622 C CA . GLY A 1 87 ? -7.500 17.004 13.531 1.00 73.12 87 GLY A CA 1
ATOM 623 C C . GLY A 1 87 ? -9.021 16.788 13.471 1.00 73.12 87 GLY A C 1
ATOM 624 O O . GLY A 1 87 ? -9.506 15.786 12.937 1.00 73.12 87 GLY A O 1
ATOM 625 N N . PRO A 1 88 ? -9.807 17.754 13.983 1.00 72.31 88 PRO A N 1
ATOM 626 C CA . PRO A 1 88 ? -11.237 17.573 14.261 1.00 72.31 88 PRO A CA 1
ATOM 627 C C . PRO A 1 88 ? -12.143 17.538 13.012 1.00 72.31 88 PRO A C 1
ATOM 629 O O . PRO A 1 88 ? -13.312 17.163 13.100 1.00 72.31 88 PRO A O 1
ATOM 632 N N . GLY A 1 89 ? -11.637 17.910 11.831 1.00 84.00 89 GLY A N 1
ATOM 633 C CA . GLY A 1 89 ? -12.426 18.033 10.603 1.00 84.00 89 GLY A CA 1
ATOM 634 C C . GLY A 1 89 ? -12.462 16.766 9.741 1.00 84.00 89 GLY A C 1
ATOM 635 O O . GLY A 1 89 ? -11.572 15.920 9.781 1.00 84.00 89 GLY A O 1
ATOM 636 N N . PHE A 1 90 ? -13.486 16.629 8.890 1.00 88.56 90 PHE A N 1
ATOM 637 C CA . PHE A 1 90 ? -13.466 15.607 7.830 1.00 88.56 90 PHE A CA 1
ATOM 638 C C . PHE A 1 90 ? -12.361 15.892 6.805 1.00 88.56 90 PHE A C 1
ATOM 640 O O . PHE A 1 90 ? -11.630 14.982 6.438 1.00 88.56 90 PHE A O 1
ATOM 647 N N . GLY A 1 91 ? -12.187 17.153 6.391 1.00 87.69 91 GLY A N 1
ATOM 648 C CA . GLY A 1 91 ? -11.150 17.524 5.422 1.00 87.69 91 GLY A CA 1
ATOM 649 C C . GLY A 1 91 ? -9.730 17.268 5.932 1.00 87.69 91 GLY A C 1
ATOM 650 O O . GLY A 1 91 ? -8.885 16.776 5.186 1.00 87.69 91 GLY A O 1
ATOM 651 N N . SER A 1 92 ? -9.475 17.533 7.216 1.00 84.81 92 SER A N 1
ATOM 652 C CA . SER A 1 92 ? -8.173 17.274 7.834 1.00 84.81 92 SER A CA 1
ATOM 653 C C . SER A 1 92 ? -7.899 15.766 7.949 1.00 84.81 92 SER A C 1
ATOM 655 O O . SER A 1 92 ? -6.812 15.321 7.581 1.00 84.81 92 SER A O 1
ATOM 657 N N . ARG A 1 93 ? -8.920 14.963 8.294 1.00 88.19 93 ARG A N 1
ATOM 658 C CA . ARG A 1 93 ? -8.880 13.489 8.250 1.00 88.19 93 ARG A CA 1
ATOM 659 C C . ARG A 1 93 ? -8.659 12.921 6.855 1.00 88.19 93 ARG A C 1
ATOM 661 O O . ARG A 1 93 ? -7.752 12.116 6.681 1.00 88.19 93 ARG A O 1
ATOM 668 N N . LEU A 1 94 ? -9.420 13.377 5.861 1.00 91.62 94 LEU A N 1
ATOM 669 C CA . LEU A 1 94 ? -9.274 12.950 4.471 1.00 91.62 94 LEU A CA 1
ATOM 670 C C . LEU A 1 94 ? -7.861 13.234 3.962 1.00 91.62 94 LEU A C 1
ATOM 672 O O . LEU A 1 94 ? -7.201 12.338 3.441 1.00 91.62 94 LEU A O 1
ATOM 676 N N . ARG A 1 95 ? -7.358 14.454 4.183 1.00 86.69 95 ARG A N 1
ATOM 677 C CA . ARG A 1 95 ? -5.967 14.806 3.880 1.00 86.69 95 ARG A CA 1
ATOM 678 C C . ARG A 1 95 ? -4.997 13.868 4.593 1.00 86.69 95 ARG A C 1
ATOM 680 O O . ARG A 1 95 ? -4.066 13.384 3.962 1.00 86.69 95 ARG A O 1
ATOM 687 N N . GLY A 1 96 ? -5.216 13.592 5.875 1.00 86.00 96 GLY A N 1
ATOM 688 C CA . GLY A 1 96 ? -4.407 12.660 6.653 1.00 86.00 96 GLY A CA 1
ATOM 689 C C . GLY A 1 96 ? -4.336 11.260 6.041 1.00 86.00 96 GLY A C 1
ATOM 690 O O . GLY A 1 96 ? -3.244 10.718 5.859 1.00 86.00 96 GLY A O 1
ATOM 691 N N . TRP A 1 97 ? -5.481 10.699 5.648 1.00 93.00 97 TRP A N 1
ATOM 692 C CA . TRP A 1 97 ? -5.562 9.374 5.030 1.00 93.00 97 TRP A CA 1
ATOM 693 C C . TRP A 1 97 ? -4.840 9.318 3.686 1.00 93.00 97 TRP A C 1
ATOM 695 O O . TRP A 1 97 ? -4.000 8.443 3.471 1.00 93.00 97 TRP A O 1
ATOM 705 N N . LEU A 1 98 ? -5.113 10.291 2.816 1.00 91.50 98 LEU A N 1
ATOM 706 C CA . LEU A 1 98 ? -4.495 10.388 1.494 1.00 91.50 98 LEU A CA 1
ATOM 707 C C . LEU A 1 98 ? -2.978 10.568 1.597 1.00 91.50 98 LEU A C 1
ATOM 709 O O . LEU A 1 98 ? -2.218 9.863 0.937 1.00 91.50 98 LEU A O 1
ATOM 713 N N . MET A 1 99 ? -2.525 11.471 2.469 1.00 87.31 99 MET A N 1
ATOM 714 C CA . MET A 1 99 ? -1.098 11.726 2.675 1.00 87.31 99 MET A CA 1
ATOM 715 C C . MET A 1 99 ? -0.375 10.546 3.320 1.00 87.31 99 MET A C 1
ATOM 717 O O . ME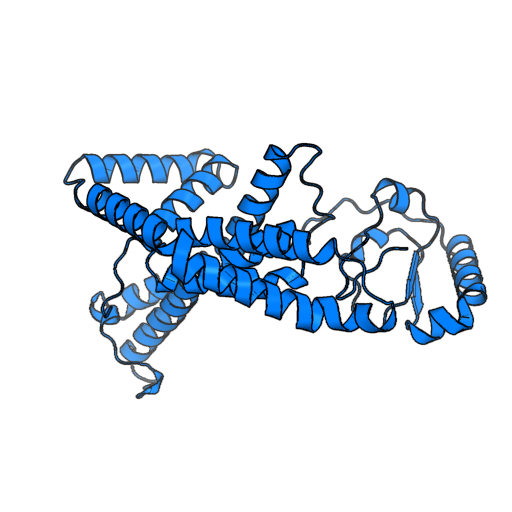T A 1 99 ? 0.806 10.342 3.041 1.00 87.31 99 MET A O 1
ATOM 721 N N . THR A 1 100 ? -1.057 9.758 4.154 1.00 88.62 100 THR A N 1
ATOM 722 C CA . THR A 1 100 ? -0.510 8.494 4.659 1.00 88.62 100 THR A CA 1
ATOM 723 C C . THR A 1 100 ? -0.248 7.537 3.502 1.00 88.62 100 THR A C 1
ATOM 725 O O . THR A 1 100 ? 0.886 7.093 3.348 1.00 88.62 100 THR A O 1
ATOM 728 N N . GLY A 1 101 ? -1.244 7.291 2.643 1.00 89.88 101 GLY A N 1
ATOM 729 C CA . GLY A 1 101 ? -1.081 6.463 1.445 1.00 89.88 101 GLY A CA 1
ATOM 730 C C . GLY A 1 101 ? 0.108 6.888 0.591 1.00 89.88 101 GLY A C 1
ATOM 731 O O . GLY A 1 101 ? 1.011 6.093 0.353 1.00 89.88 101 GLY A O 1
ATOM 732 N N . VAL A 1 102 ? 0.151 8.166 0.204 1.00 87.12 102 VAL A N 1
ATOM 733 C CA . VAL A 1 102 ? 1.249 8.725 -0.603 1.00 87.12 102 VAL A CA 1
ATOM 734 C C . VAL A 1 102 ? 2.605 8.539 0.081 1.00 87.12 102 VAL A C 1
ATOM 736 O O . VAL A 1 102 ? 3.577 8.178 -0.575 1.00 87.12 102 VAL A O 1
ATOM 739 N N . SER A 1 103 ? 2.693 8.735 1.400 1.00 82.38 103 SER A N 1
ATOM 740 C CA . SER A 1 103 ? 3.970 8.622 2.118 1.00 82.38 103 SER A CA 1
ATOM 741 C C . SER A 1 103 ? 4.517 7.191 2.116 1.00 82.38 103 SER A C 1
ATOM 743 O O . SER A 1 103 ? 5.726 7.010 2.008 1.00 82.38 103 SER A O 1
ATOM 745 N N . TYR A 1 104 ? 3.646 6.178 2.174 1.00 89.25 104 TYR A N 1
ATOM 746 C CA . TYR A 1 104 ? 4.052 4.771 2.069 1.00 89.25 104 TYR A CA 1
ATOM 747 C C . TYR A 1 104 ? 4.396 4.334 0.639 1.00 89.25 104 TYR A C 1
ATOM 749 O O . TYR A 1 104 ? 5.056 3.314 0.466 1.00 89.25 104 TYR A O 1
ATOM 757 N N . VAL A 1 105 ? 4.015 5.110 -0.378 1.00 89.25 105 VAL A N 1
ATOM 758 C CA . VAL A 1 105 ? 4.415 4.884 -1.776 1.00 89.25 105 VAL A CA 1
ATOM 759 C C . VAL A 1 105 ? 5.845 5.374 -2.046 1.00 89.25 105 VAL A C 1
ATOM 761 O O . VAL A 1 105 ? 6.544 4.785 -2.868 1.00 89.25 105 VAL A O 1
ATOM 764 N N . ILE A 1 106 ? 6.323 6.400 -1.326 1.00 85.69 106 ILE A N 1
ATOM 765 C CA . ILE A 1 106 ? 7.640 7.026 -1.561 1.00 85.69 106 ILE A CA 1
ATOM 766 C C . ILE A 1 106 ? 8.802 6.013 -1.595 1.00 85.69 106 ILE A C 1
ATOM 768 O O . ILE A 1 106 ? 9.577 6.045 -2.556 1.00 85.69 106 ILE A O 1
ATOM 772 N N . PRO A 1 107 ? 8.940 5.083 -0.625 1.00 86.19 107 PRO A N 1
ATOM 773 C CA . PRO A 1 107 ? 10.033 4.111 -0.645 1.00 86.19 107 PRO A CA 1
ATOM 774 C C . PRO A 1 107 ? 10.004 3.181 -1.866 1.00 86.19 107 PRO A C 1
ATOM 776 O O . PRO A 1 107 ? 11.060 2.822 -2.380 1.00 86.19 107 PRO A O 1
ATOM 779 N N . PHE A 1 108 ? 8.813 2.826 -2.364 1.00 90.12 108 PHE A N 1
ATOM 780 C CA . PHE A 1 108 ? 8.657 1.965 -3.541 1.00 90.12 108 PHE A CA 1
ATOM 781 C C . PHE A 1 108 ? 9.108 2.666 -4.816 1.00 90.12 108 PHE A C 1
ATOM 783 O O . PHE A 1 108 ? 9.785 2.062 -5.642 1.00 90.12 108 PHE A O 1
ATOM 790 N N . VAL A 1 109 ? 8.783 3.950 -4.965 1.00 86.31 109 VAL A N 1
ATOM 791 C CA . VAL A 1 109 ? 9.246 4.739 -6.113 1.00 86.31 109 VAL A CA 1
ATOM 792 C C . VAL A 1 109 ? 10.750 4.949 -6.061 1.00 86.31 109 VAL A C 1
ATOM 794 O O . VAL A 1 109 ? 11.403 4.834 -7.091 1.00 86.31 109 VAL A O 1
ATOM 797 N N . ALA A 1 110 ? 11.308 5.246 -4.885 1.00 86.12 110 ALA A N 1
ATOM 798 C CA . ALA A 1 110 ? 12.746 5.443 -4.743 1.00 86.12 110 ALA A CA 1
ATOM 799 C C . ALA A 1 110 ? 13.516 4.165 -5.112 1.00 86.12 110 ALA A C 1
ATOM 801 O O . ALA A 1 110 ? 14.415 4.211 -5.951 1.00 86.12 110 ALA A O 1
ATOM 802 N N . ALA A 1 111 ? 13.117 3.021 -4.545 1.00 88.00 111 ALA A N 1
ATOM 803 C CA . ALA A 1 111 ? 13.727 1.732 -4.853 1.00 88.00 111 ALA A CA 1
ATOM 804 C C . ALA A 1 111 ? 13.503 1.334 -6.320 1.00 88.00 111 ALA A C 1
ATOM 806 O O . ALA A 1 111 ? 14.453 1.020 -7.032 1.00 88.00 111 ALA A O 1
ATOM 807 N N . GLY A 1 112 ? 12.256 1.382 -6.792 1.00 91.38 112 GLY A N 1
ATOM 808 C CA . GLY A 1 112 ? 11.907 0.929 -8.131 1.00 91.38 112 GLY A CA 1
ATOM 809 C C . GLY A 1 112 ? 12.476 1.810 -9.238 1.00 91.38 112 GLY A C 1
ATOM 810 O O . GLY A 1 112 ? 13.016 1.299 -10.212 1.00 91.38 112 GLY A O 1
ATOM 811 N N . GLY A 1 113 ? 12.426 3.131 -9.068 1.00 89.38 113 GLY A N 1
ATOM 812 C CA . GLY A 1 113 ? 12.857 4.090 -10.078 1.00 89.38 113 GLY A CA 1
ATOM 813 C C . GLY A 1 113 ? 14.368 4.072 -10.255 1.00 89.38 113 GLY A C 1
ATOM 814 O O . GLY A 1 113 ? 14.849 4.079 -11.385 1.00 89.38 113 GLY A O 1
ATOM 815 N N . LEU A 1 114 ? 15.118 3.971 -9.152 1.00 93.69 114 LEU A N 1
ATOM 816 C CA . LEU A 1 114 ? 16.571 3.845 -9.207 1.00 93.69 114 LEU A CA 1
ATOM 817 C C . LEU A 1 114 ? 16.997 2.523 -9.859 1.00 93.69 114 LEU A C 1
ATOM 819 O O . LEU A 1 114 ? 17.902 2.521 -10.687 1.00 93.69 114 LEU A O 1
ATOM 823 N N . LEU A 1 115 ? 16.329 1.412 -9.535 1.00 96.56 115 LEU A N 1
ATOM 824 C CA . LEU A 1 115 ? 16.627 0.111 -10.137 1.00 96.56 115 LEU A CA 1
ATOM 825 C C . LEU A 1 115 ? 16.277 0.061 -11.631 1.00 96.56 115 LEU A C 1
ATOM 827 O O . LEU A 1 115 ? 17.087 -0.418 -12.420 1.00 96.56 115 LEU A O 1
ATOM 831 N N . ILE A 1 116 ? 15.137 0.624 -12.045 1.00 94.75 116 ILE A N 1
ATOM 832 C CA . ILE A 1 116 ? 14.791 0.781 -13.468 1.00 94.75 116 ILE A CA 1
ATOM 833 C C . ILE A 1 116 ? 15.845 1.637 -14.181 1.00 94.75 116 ILE A C 1
ATOM 835 O O . ILE A 1 116 ? 16.315 1.264 -15.254 1.00 94.75 116 ILE A O 1
ATOM 839 N N . ALA A 1 117 ? 16.256 2.759 -13.579 1.00 95.12 117 ALA A N 1
ATOM 840 C CA . ALA A 1 117 ? 17.277 3.632 -14.150 1.00 95.12 117 ALA A CA 1
ATOM 841 C C . ALA A 1 117 ? 18.626 2.916 -14.309 1.00 95.12 117 ALA A C 1
ATOM 843 O O . ALA A 1 117 ? 19.276 3.071 -15.340 1.00 95.12 117 ALA A O 1
ATOM 844 N N . LEU A 1 118 ? 19.027 2.094 -13.335 1.00 95.94 118 LEU A N 1
ATOM 845 C CA . LEU A 1 118 ? 20.222 1.254 -13.440 1.00 95.94 118 LEU A CA 1
ATOM 846 C C . LEU A 1 118 ? 20.079 0.183 -14.527 1.00 95.94 118 LEU A C 1
ATOM 848 O O . LEU A 1 118 ? 21.020 -0.032 -15.287 1.00 95.94 118 LEU A O 1
ATOM 852 N N . GLY A 1 119 ? 18.905 -0.441 -14.649 1.00 96.06 119 GLY A N 1
ATOM 853 C CA . GLY A 1 119 ? 18.600 -1.366 -15.740 1.00 96.06 119 GLY A CA 1
ATOM 854 C C . GLY A 1 119 ? 18.802 -0.715 -17.110 1.00 96.06 119 GLY A C 1
ATOM 855 O O . GLY A 1 11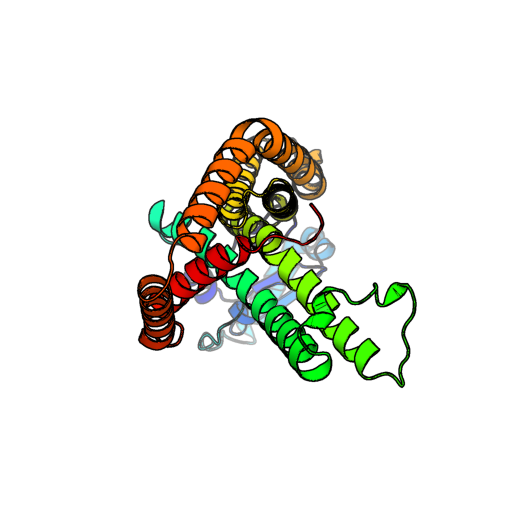9 ? 19.519 -1.257 -17.947 1.00 96.06 119 GLY A O 1
ATOM 856 N N . PHE A 1 120 ? 18.270 0.495 -17.310 1.00 95.00 120 PHE A N 1
ATOM 857 C CA . PHE A 1 120 ? 18.486 1.263 -18.540 1.00 95.00 120 PHE A CA 1
ATOM 858 C C . PHE A 1 120 ? 19.937 1.708 -18.735 1.00 95.00 120 PHE A C 1
ATOM 860 O O . PHE A 1 120 ? 20.443 1.654 -19.854 1.00 95.00 120 PHE A O 1
ATOM 867 N N . ALA A 1 121 ? 20.617 2.138 -17.672 1.00 96.56 121 ALA A N 1
ATOM 868 C CA . ALA A 1 121 ? 22.001 2.598 -17.748 1.00 96.56 121 ALA A CA 1
ATOM 869 C C . ALA A 1 121 ? 22.972 1.475 -18.149 1.00 96.56 121 ALA A C 1
ATOM 871 O O . ALA A 1 121 ? 23.935 1.735 -18.865 1.00 96.56 121 ALA A O 1
ATOM 872 N N . LEU A 1 122 ? 22.722 0.240 -17.698 1.00 96.12 122 LEU A N 1
ATOM 873 C CA . LEU A 1 122 ? 23.588 -0.914 -17.960 1.00 96.12 122 LEU A CA 1
ATOM 874 C C . LEU A 1 122 ? 23.175 -1.718 -19.202 1.00 96.12 122 LEU A C 1
ATOM 876 O O . LEU A 1 122 ? 24.041 -2.245 -19.895 1.00 96.12 122 LEU A O 1
ATOM 880 N N . GLY A 1 123 ? 21.871 -1.838 -19.466 1.00 92.38 123 GLY A N 1
ATOM 881 C CA . GLY A 1 123 ? 21.307 -2.688 -20.521 1.00 92.38 123 GLY A CA 1
ATOM 882 C C . GLY A 1 123 ? 20.749 -1.940 -21.734 1.00 92.38 123 GLY A C 1
ATOM 883 O O . GLY A 1 123 ? 20.342 -2.576 -22.703 1.00 92.38 123 GLY A O 1
ATOM 884 N N . GLY A 1 124 ? 20.717 -0.605 -21.704 1.00 92.12 124 GLY A N 1
ATOM 885 C CA . GLY A 1 124 ? 20.094 0.213 -22.745 1.00 92.12 124 GLY A CA 1
ATOM 886 C C . GLY A 1 124 ? 18.561 0.138 -22.746 1.00 92.12 124 GLY A C 1
ATOM 887 O O . GLY A 1 124 ? 17.944 -0.535 -21.923 1.00 92.12 124 GLY A O 1
ATOM 888 N N . TYR A 1 125 ? 17.916 0.846 -23.681 1.00 89.44 125 TYR A N 1
ATOM 889 C CA . TYR A 1 125 ? 16.446 0.956 -23.728 1.00 89.44 125 TYR A CA 1
ATOM 890 C C . TYR A 1 125 ? 15.731 -0.376 -24.028 1.00 89.44 125 TYR A C 1
ATOM 892 O O . TYR A 1 125 ? 14.590 -0.572 -23.607 1.00 89.44 125 TYR A O 1
ATOM 900 N N . GLN A 1 126 ? 16.416 -1.303 -24.705 1.00 90.25 126 GLN A N 1
ATOM 901 C CA . GLN A 1 126 ? 15.901 -2.631 -25.064 1.00 90.25 126 GLN A CA 1
ATOM 902 C C . GLN A 1 126 ? 15.753 -3.568 -23.859 1.00 90.25 126 GLN A C 1
ATOM 904 O O . GLN A 1 126 ? 15.183 -4.646 -23.987 1.00 90.25 126 GLN A O 1
ATOM 909 N N . ILE A 1 127 ? 16.215 -3.164 -22.668 1.00 91.62 127 ILE A N 1
ATOM 910 C CA . ILE A 1 127 ? 16.054 -3.957 -21.442 1.00 91.62 127 ILE A CA 1
ATOM 911 C C . ILE A 1 127 ? 14.582 -4.195 -21.069 1.00 91.62 127 ILE A C 1
ATOM 913 O O . ILE A 1 127 ? 14.272 -5.106 -20.306 1.00 91.62 127 ILE A O 1
ATOM 917 N N . THR A 1 128 ? 13.681 -3.389 -21.633 1.00 89.88 128 THR A N 1
ATOM 918 C CA . THR A 1 128 ? 12.226 -3.541 -21.525 1.00 89.88 128 THR A CA 1
ATOM 919 C C . THR A 1 128 ? 11.707 -4.843 -22.140 1.00 89.88 128 THR A C 1
ATOM 921 O O . THR A 1 128 ? 10.707 -5.361 -21.653 1.00 89.88 128 THR A O 1
ATOM 924 N N . ASP A 1 129 ? 12.417 -5.399 -23.126 1.00 90.75 129 ASP A N 1
ATOM 925 C CA . ASP A 1 129 ? 12.078 -6.650 -23.817 1.00 90.75 129 ASP A CA 1
ATOM 926 C C . ASP A 1 129 ? 12.892 -7.855 -23.301 1.00 90.75 129 ASP A C 1
ATOM 928 O O . ASP A 1 129 ? 12.861 -8.940 -23.886 1.00 90.75 129 ASP A O 1
ATOM 932 N N . ALA A 1 130 ? 13.670 -7.681 -22.226 1.00 89.62 130 ALA A N 1
ATOM 933 C CA . ALA A 1 130 ? 14.519 -8.744 -21.702 1.00 89.62 130 ALA A CA 1
ATOM 934 C C . ALA A 1 130 ? 13.685 -9.922 -21.158 1.00 89.62 130 ALA A C 1
ATOM 936 O O . ALA A 1 130 ? 12.702 -9.693 -20.446 1.00 89.62 130 ALA A O 1
ATOM 937 N N . PRO A 1 131 ? 14.091 -11.181 -21.425 1.00 89.06 131 PRO A N 1
ATOM 938 C CA . PRO A 1 131 ? 13.394 -12.354 -20.906 1.00 89.06 131 PRO A CA 1
ATOM 939 C C . PRO A 1 131 ? 13.418 -12.370 -19.377 1.00 89.06 131 PRO A C 1
ATOM 941 O O . PRO A 1 131 ? 14.290 -11.763 -18.745 1.00 89.06 131 PRO A O 1
ATOM 944 N N . ALA A 1 132 ? 12.468 -13.081 -18.770 1.00 89.88 132 ALA A N 1
ATOM 945 C CA . ALA A 1 132 ? 12.419 -13.206 -17.322 1.00 89.88 132 ALA A CA 1
ATOM 946 C C . ALA A 1 132 ? 13.740 -13.799 -16.815 1.00 89.88 132 ALA A C 1
ATOM 948 O O . ALA A 1 132 ? 14.187 -14.843 -17.288 1.00 89.88 132 ALA A O 1
ATOM 949 N N . VAL A 1 133 ? 14.360 -13.162 -15.820 1.00 92.75 133 VAL A N 1
ATOM 950 C CA . VAL A 1 133 ? 15.628 -13.654 -15.246 1.00 92.75 133 VAL A CA 1
ATOM 951 C C . VAL A 1 133 ? 15.494 -15.047 -14.617 1.00 92.75 133 VAL A C 1
ATOM 953 O O . VAL A 1 133 ? 16.490 -15.718 -14.365 1.00 92.75 133 VAL A O 1
ATOM 956 N N . THR A 1 134 ? 14.260 -15.495 -14.372 1.00 91.69 134 THR A N 1
ATOM 957 C CA . THR A 1 134 ? 13.927 -16.848 -13.918 1.00 91.69 134 THR A CA 1
ATOM 958 C C . THR A 1 134 ? 14.116 -17.919 -14.989 1.00 91.69 134 THR A C 1
ATOM 960 O O . THR A 1 134 ? 14.338 -19.072 -14.631 1.00 91.69 134 THR A O 1
ATOM 963 N N . ASP A 1 135 ? 14.051 -17.561 -16.275 1.00 90.12 135 ASP A N 1
ATOM 964 C CA . ASP A 1 135 ? 14.208 -18.506 -17.391 1.00 90.12 135 ASP A CA 1
ATOM 965 C C . ASP A 1 135 ? 15.686 -18.855 -17.631 1.00 90.12 135 ASP A C 1
ATOM 967 O O . ASP A 1 135 ? 16.018 -19.877 -18.232 1.00 90.12 135 ASP A O 1
ATOM 971 N N . GLY A 1 136 ? 16.587 -18.019 -17.117 1.00 87.31 136 GLY A N 1
ATOM 972 C CA . GLY A 1 136 ? 18.025 -18.220 -17.136 1.00 87.31 136 GLY A CA 1
ATOM 973 C C . GLY A 1 136 ? 18.741 -16.962 -16.662 1.00 87.31 136 GLY A C 1
ATOM 974 O O . GLY A 1 136 ? 18.463 -15.864 -17.141 1.00 87.31 136 GLY A O 1
ATOM 975 N N . PHE A 1 137 ? 19.683 -17.124 -15.733 1.00 95.44 137 PHE A N 1
ATOM 976 C CA . PHE A 1 137 ? 20.494 -16.026 -15.220 1.00 95.44 137 PHE A CA 1
ATOM 977 C C . PHE A 1 137 ? 21.975 -16.355 -15.360 1.00 95.44 137 PHE A C 1
ATOM 979 O O . PHE A 1 137 ? 22.463 -17.316 -14.762 1.00 95.44 137 PHE A O 1
ATOM 986 N N . ASP A 1 138 ? 22.695 -15.539 -16.127 1.00 95.12 138 ASP A N 1
ATOM 987 C CA . ASP A 1 138 ? 24.145 -15.637 -16.239 1.00 95.12 138 ASP A CA 1
ATOM 988 C C . ASP A 1 138 ? 24.815 -14.570 -15.366 1.00 95.12 138 ASP A C 1
ATOM 990 O O . ASP A 1 138 ? 24.788 -13.377 -15.667 1.00 95.12 138 ASP A O 1
ATOM 994 N N . VAL A 1 139 ? 25.465 -15.018 -14.291 1.00 94.06 139 VAL A N 1
ATOM 995 C CA . VAL A 1 139 ? 26.188 -14.164 -13.336 1.00 94.06 139 VAL A CA 1
ATOM 996 C C . VAL A 1 139 ? 27.325 -13.385 -14.012 1.00 94.06 139 VAL A C 1
ATOM 998 O O . VAL A 1 139 ? 27.659 -12.291 -13.555 1.00 94.06 139 VAL A O 1
ATOM 1001 N N . ALA A 1 140 ? 27.908 -13.914 -15.092 1.00 96.12 140 ALA A N 1
ATOM 1002 C CA . ALA A 1 140 ? 28.972 -13.251 -15.843 1.00 96.12 140 ALA A CA 1
ATOM 1003 C C . ALA A 1 140 ? 28.442 -12.225 -16.863 1.00 96.12 140 ALA A C 1
ATOM 1005 O O . ALA A 1 140 ? 29.217 -11.431 -17.399 1.00 96.12 140 ALA A O 1
ATOM 1006 N N . SER A 1 141 ? 27.132 -12.207 -17.125 1.00 94.94 141 SER A N 1
ATOM 1007 C CA . SER A 1 141 ? 26.518 -11.353 -18.138 1.00 94.94 141 SER A CA 1
ATOM 1008 C C . SER A 1 141 ? 26.014 -10.040 -17.546 1.00 94.94 141 SER A C 1
ATOM 1010 O O . SER A 1 141 ? 25.072 -10.006 -16.751 1.00 94.94 141 SER A O 1
ATOM 1012 N N . LEU A 1 142 ? 26.578 -8.922 -18.013 1.00 94.00 142 LEU A N 1
ATOM 1013 C CA . LEU A 1 142 ? 26.088 -7.583 -17.667 1.00 94.00 142 LEU A CA 1
ATOM 1014 C C . LEU A 1 142 ? 24.612 -7.395 -18.062 1.00 94.00 142 LEU A C 1
ATOM 1016 O O . LEU A 1 142 ? 23.860 -6.753 -17.332 1.00 94.00 142 LEU A O 1
ATOM 1020 N N . ALA A 1 143 ? 24.186 -7.997 -19.177 1.00 93.56 143 ALA A N 1
ATOM 1021 C CA . ALA A 1 143 ? 22.799 -7.945 -19.633 1.00 93.56 143 ALA A CA 1
ATOM 1022 C C . ALA A 1 143 ? 21.845 -8.662 -18.662 1.00 93.56 143 ALA A C 1
ATOM 1024 O O . ALA A 1 143 ? 20.751 -8.161 -18.412 1.00 93.56 143 ALA A O 1
ATOM 1025 N N . SER A 1 144 ? 22.274 -9.776 -18.053 1.00 94.94 144 SER A N 1
ATOM 1026 C CA . SER A 1 144 ? 21.477 -10.474 -17.030 1.00 94.94 144 SER A CA 1
ATOM 1027 C C . SER A 1 144 ? 21.288 -9.608 -15.781 1.00 94.94 144 SER A C 1
ATOM 1029 O O . SER A 1 144 ? 20.176 -9.494 -15.269 1.00 94.94 144 SER A O 1
ATOM 1031 N N . TRP A 1 145 ? 22.341 -8.926 -15.319 1.00 96.56 145 TRP A N 1
ATOM 1032 C CA . TRP A 1 145 ? 22.249 -7.992 -14.189 1.00 96.56 145 TRP A CA 1
ATOM 1033 C C . TRP A 1 145 ? 21.392 -6.762 -14.496 1.00 96.56 145 TRP A C 1
ATOM 1035 O O . TRP A 1 145 ? 20.588 -6.348 -13.661 1.00 96.56 145 TRP A O 1
ATOM 1045 N N . ALA A 1 146 ? 21.516 -6.199 -15.700 1.00 96.75 146 ALA A N 1
ATOM 1046 C CA . ALA A 1 146 ? 20.669 -5.099 -16.145 1.00 96.75 146 ALA A CA 1
ATOM 1047 C C . ALA A 1 146 ? 19.185 -5.506 -16.176 1.00 96.75 146 ALA A C 1
ATOM 1049 O O . ALA A 1 146 ? 18.333 -4.762 -15.685 1.00 96.75 146 ALA A O 1
ATOM 1050 N N . ALA A 1 147 ? 18.884 -6.709 -16.680 1.00 96.00 147 ALA A N 1
ATOM 1051 C CA . ALA A 1 147 ? 17.528 -7.248 -16.737 1.00 96.00 147 ALA A CA 1
ATOM 1052 C C . ALA A 1 147 ? 16.975 -7.490 -15.330 1.00 96.00 147 ALA A C 1
ATOM 1054 O O . ALA A 1 147 ? 15.830 -7.143 -15.049 1.00 96.00 147 ALA A O 1
ATOM 1055 N N . LEU A 1 148 ? 17.808 -7.995 -14.415 1.00 97.06 148 LEU A N 1
ATOM 1056 C CA . LEU A 1 148 ? 17.445 -8.180 -13.014 1.00 97.06 148 LEU A CA 1
ATOM 1057 C C . LEU A 1 148 ? 17.075 -6.852 -12.342 1.00 97.06 148 LEU A C 1
ATOM 1059 O O . LEU A 1 148 ? 16.026 -6.768 -11.706 1.00 97.06 148 LEU A O 1
ATOM 1063 N N . PHE A 1 149 ? 17.890 -5.802 -12.496 1.00 97.75 149 PHE A N 1
ATOM 1064 C CA . PHE A 1 149 ? 17.568 -4.486 -11.935 1.00 97.75 149 PHE A CA 1
ATOM 1065 C C . PHE A 1 149 ? 16.278 -3.917 -12.521 1.00 97.75 149 PHE A C 1
ATOM 1067 O O . PHE A 1 149 ? 15.417 -3.461 -11.766 1.00 97.75 149 PHE A O 1
ATOM 1074 N N . PHE A 1 150 ? 16.108 -4.001 -13.843 1.00 96.00 150 PHE A N 1
ATOM 1075 C CA . PHE A 1 150 ? 14.885 -3.557 -14.498 1.00 96.00 150 PHE A CA 1
ATOM 1076 C C . PHE A 1 150 ? 13.653 -4.307 -13.970 1.00 96.00 150 PHE A C 1
ATOM 1078 O O . PHE A 1 150 ? 12.686 -3.670 -13.559 1.00 96.00 150 PHE A O 1
ATOM 1085 N N . GLN A 1 151 ? 13.695 -5.641 -13.900 1.00 96.06 151 GLN A N 1
ATOM 1086 C CA . GLN A 1 151 ? 12.561 -6.467 -13.472 1.00 96.06 151 GLN A CA 1
ATOM 1087 C C . GLN A 1 151 ? 12.219 -6.280 -11.988 1.00 96.06 151 GLN A C 1
ATOM 1089 O O . GLN A 1 151 ? 11.042 -6.142 -11.653 1.00 96.06 151 GLN A O 1
ATOM 1094 N N . ILE A 1 152 ? 13.211 -6.193 -11.090 1.00 96.56 152 ILE A N 1
ATOM 1095 C CA . ILE A 1 152 ? 12.962 -5.876 -9.671 1.00 96.56 152 ILE A CA 1
ATOM 1096 C C . ILE A 1 152 ? 12.330 -4.486 -9.547 1.00 96.56 152 ILE A C 1
ATOM 1098 O O . ILE A 1 152 ? 11.363 -4.302 -8.803 1.00 96.56 152 ILE A O 1
ATOM 1102 N N . GLY A 1 153 ? 12.853 -3.504 -10.283 1.00 94.94 153 GLY A N 1
ATOM 1103 C CA . GLY A 1 153 ? 12.319 -2.151 -10.250 1.00 94.94 153 GLY A CA 1
ATOM 1104 C C . GLY A 1 153 ? 10.895 -2.059 -10.812 1.00 94.94 153 GLY A C 1
ATOM 1105 O O . GLY A 1 153 ? 10.037 -1.412 -10.207 1.00 94.94 153 GLY A O 1
ATOM 1106 N N . ALA A 1 154 ? 10.611 -2.776 -11.901 1.00 91.81 154 ALA A N 1
ATOM 1107 C CA . ALA A 1 154 ? 9.281 -2.891 -12.493 1.00 91.81 154 ALA A CA 1
ATOM 1108 C C . ALA A 1 154 ? 8.279 -3.553 -11.533 1.00 91.81 154 ALA A C 1
ATOM 1110 O O . ALA A 1 154 ? 7.157 -3.063 -11.381 1.00 91.81 154 ALA A O 1
ATOM 1111 N N . LEU A 1 155 ? 8.688 -4.608 -10.817 1.00 94.25 155 LEU A N 1
ATOM 1112 C CA . LEU A 1 155 ? 7.875 -5.228 -9.767 1.00 94.25 155 LEU A CA 1
ATOM 1113 C C . LEU A 1 155 ? 7.565 -4.239 -8.637 1.00 94.25 155 LEU A C 1
ATOM 1115 O O . LEU A 1 155 ? 6.406 -4.110 -8.243 1.00 94.25 155 LEU A O 1
ATOM 1119 N N . ALA A 1 156 ? 8.564 -3.493 -8.151 1.00 93.81 156 ALA A N 1
ATOM 1120 C CA . ALA A 1 156 ? 8.357 -2.459 -7.135 1.00 93.81 156 ALA A CA 1
ATOM 1121 C C . ALA A 1 156 ? 7.367 -1.375 -7.607 1.00 93.81 156 ALA A C 1
ATOM 1123 O O . ALA A 1 156 ? 6.499 -0.957 -6.837 1.00 93.81 156 ALA A O 1
ATOM 1124 N N . PHE A 1 157 ? 7.433 -0.974 -8.882 1.00 89.06 157 PHE A N 1
ATOM 1125 C CA . PHE A 1 157 ? 6.466 -0.058 -9.499 1.00 89.06 157 PHE A CA 1
ATOM 1126 C C . PHE A 1 157 ? 5.056 -0.661 -9.601 1.00 89.06 157 PHE A C 1
ATOM 1128 O O . PHE A 1 157 ? 4.061 0.042 -9.413 1.00 89.06 157 PHE A O 1
ATOM 1135 N N . GLY A 1 158 ? 4.947 -1.971 -9.823 1.00 91.00 158 GLY A N 1
ATOM 1136 C CA . GLY A 1 158 ? 3.674 -2.692 -9.793 1.00 91.00 158 GLY A CA 1
ATOM 1137 C C . GLY A 1 158 ? 2.936 -2.574 -8.455 1.00 91.00 158 GLY A C 1
ATOM 1138 O O . GLY A 1 158 ? 1.705 -2.569 -8.430 1.00 91.00 158 GLY A O 1
ATOM 1139 N N . PHE A 1 159 ? 3.663 -2.396 -7.348 1.00 94.94 159 PHE A N 1
ATOM 1140 C CA . PHE A 1 159 ? 3.082 -2.249 -6.014 1.00 94.94 159 PHE A CA 1
ATOM 1141 C C . PHE A 1 159 ? 2.606 -0.834 -5.670 1.00 94.94 159 PHE A C 1
ATOM 1143 O O . PHE A 1 159 ? 1.933 -0.679 -4.653 1.00 94.94 159 PHE A O 1
ATOM 1150 N N . LEU A 1 160 ? 2.867 0.191 -6.490 1.00 93.44 160 LEU A N 1
ATOM 1151 C CA . LEU A 1 160 ? 2.532 1.581 -6.142 1.00 93.44 160 LEU A CA 1
ATOM 1152 C C . LEU A 1 160 ? 1.039 1.776 -5.836 1.00 93.44 160 LEU A C 1
ATOM 1154 O O . LEU A 1 160 ? 0.687 2.340 -4.800 1.00 93.44 160 LEU A O 1
ATOM 1158 N N . VAL A 1 161 ? 0.154 1.279 -6.705 1.00 94.75 161 VAL A N 1
ATOM 1159 C CA . VAL A 1 161 ? -1.306 1.419 -6.548 1.00 94.75 161 VAL A CA 1
ATOM 1160 C C . VAL A 1 161 ? -1.860 0.521 -5.423 1.00 94.75 161 VAL A C 1
ATOM 1162 O O . VAL A 1 161 ? -2.621 1.033 -4.595 1.00 94.75 161 VAL A O 1
ATOM 1165 N N . PRO A 1 162 ? -1.463 -0.767 -5.299 1.00 96.81 162 PRO A N 1
ATOM 1166 C CA . PRO A 1 162 ? -1.800 -1.588 -4.132 1.00 96.81 162 PRO A CA 1
ATOM 1167 C C . PRO A 1 162 ? -1.383 -0.967 -2.792 1.00 96.81 162 PRO A C 1
ATOM 1169 O O . PRO A 1 162 ? -2.190 -0.898 -1.866 1.00 96.81 162 PRO A O 1
ATOM 1172 N N . VAL A 1 163 ? -0.143 -0.477 -2.690 1.00 96.75 163 VAL A N 1
ATOM 1173 C CA . VAL A 1 163 ? 0.405 0.143 -1.473 1.00 96.75 163 VAL A CA 1
ATOM 1174 C C . VAL A 1 163 ? -0.369 1.408 -1.127 1.00 96.75 163 VAL A C 1
ATOM 1176 O O . VAL A 1 163 ? -0.787 1.575 0.018 1.00 96.75 163 VAL A O 1
ATOM 1179 N N . LEU A 1 164 ? -0.632 2.268 -2.113 1.00 95.75 164 LEU A N 1
ATOM 1180 C CA . LEU A 1 164 ? -1.448 3.465 -1.931 1.00 95.75 164 LEU A CA 1
ATOM 1181 C C . LEU A 1 164 ? -2.814 3.126 -1.317 1.00 95.75 164 LEU A C 1
ATOM 1183 O O . LEU A 1 164 ? -3.165 3.661 -0.264 1.00 95.75 164 LEU A O 1
ATOM 1187 N N . GLY A 1 165 ? -3.566 2.222 -1.952 1.00 97.56 165 GLY A N 1
ATOM 1188 C CA . GLY A 1 165 ? -4.901 1.830 -1.498 1.00 97.56 165 GLY A CA 1
ATOM 1189 C C . GLY A 1 165 ? -4.873 1.184 -0.111 1.00 97.56 165 GLY A C 1
ATOM 1190 O O . GLY A 1 165 ? -5.641 1.561 0.778 1.00 97.56 165 GLY A O 1
ATOM 1191 N N . GLY A 1 166 ? -3.927 0.270 0.107 1.00 97.75 166 GLY A N 1
ATOM 1192 C CA . GLY A 1 166 ? -3.714 -0.418 1.377 1.00 97.75 166 GLY A CA 1
ATOM 1193 C C . GLY A 1 166 ? -3.435 0.528 2.537 1.00 97.75 166 GLY A C 1
ATOM 1194 O O . GLY A 1 166 ? -4.050 0.406 3.599 1.00 97.75 166 GLY A O 1
ATOM 1195 N N . PHE A 1 167 ? -2.548 1.507 2.344 1.00 96.25 167 PHE A N 1
ATOM 1196 C CA . PHE A 1 167 ? -2.171 2.432 3.409 1.00 96.25 167 PHE A CA 1
ATOM 1197 C C . PHE A 1 167 ? -3.171 3.574 3.628 1.00 96.25 167 PHE A C 1
ATOM 1199 O O . PHE A 1 167 ? -3.268 4.058 4.756 1.00 96.25 167 PHE A O 1
ATOM 1206 N N . ILE A 1 168 ? -3.980 3.947 2.627 1.00 97.00 168 ILE A N 1
ATOM 1207 C CA . ILE A 1 168 ? -5.168 4.798 2.837 1.00 97.00 168 ILE A CA 1
ATOM 1208 C C . ILE A 1 168 ? -6.194 4.054 3.698 1.00 97.00 168 ILE A C 1
ATOM 1210 O O . ILE A 1 168 ? -6.647 4.579 4.716 1.00 97.00 168 ILE A O 1
ATOM 1214 N N . ALA A 1 169 ? -6.516 2.808 3.338 1.00 98.00 169 ALA A N 1
ATOM 1215 C CA . ALA A 1 169 ? -7.469 1.990 4.081 1.00 98.00 169 ALA A CA 1
ATOM 1216 C C . ALA A 1 169 ? -6.987 1.741 5.521 1.00 98.00 169 ALA A C 1
ATOM 1218 O O . ALA A 1 169 ? -7.749 1.903 6.477 1.00 98.00 169 ALA A O 1
ATOM 1219 N N . TYR A 1 170 ? -5.693 1.452 5.693 1.00 95.62 170 TYR A N 1
ATOM 1220 C CA . TYR A 1 170 ? -5.044 1.389 7.000 1.00 95.62 170 TYR A CA 1
ATOM 1221 C C . TYR A 1 170 ? -5.176 2.705 7.766 1.00 95.62 170 TYR A C 1
ATOM 1223 O O . TYR A 1 170 ? -5.473 2.691 8.958 1.00 95.62 170 TYR A O 1
ATOM 1231 N N . ALA A 1 171 ? -4.956 3.855 7.126 1.00 91.44 171 ALA A N 1
ATOM 1232 C CA . ALA A 1 171 ? -5.075 5.153 7.781 1.00 91.44 171 ALA A CA 1
ATOM 1233 C C . ALA A 1 171 ? -6.497 5.426 8.304 1.00 91.44 171 ALA A C 1
ATOM 1235 O O . ALA A 1 171 ? -6.640 6.095 9.324 1.00 91.44 171 ALA A O 1
ATOM 1236 N N . MET A 1 172 ? -7.518 4.867 7.650 1.00 93.94 172 MET A N 1
ATOM 1237 C CA . MET A 1 172 ? -8.925 4.998 8.038 1.00 93.94 172 MET A CA 1
ATOM 1238 C C . MET A 1 172 ? -9.370 3.994 9.103 1.00 93.94 172 MET A C 1
ATOM 1240 O O . MET A 1 172 ? -10.097 4.359 10.021 1.00 93.94 172 MET A O 1
ATOM 1244 N N . ALA A 1 173 ? -8.978 2.726 8.964 1.00 92.12 173 ALA A N 1
ATOM 1245 C CA . ALA A 1 173 ? -9.586 1.619 9.704 1.00 92.12 173 ALA A CA 1
ATOM 1246 C C . ALA A 1 173 ? -8.570 0.616 10.280 1.00 92.12 173 ALA A C 1
ATOM 1248 O O . ALA A 1 173 ? -8.949 -0.485 10.693 1.00 92.12 173 ALA A O 1
ATOM 1249 N N . ASP A 1 174 ? -7.302 1.009 10.372 1.00 88.88 174 ASP A N 1
ATOM 1250 C CA . ASP A 1 174 ? -6.188 0.235 10.923 1.00 88.88 174 ASP A CA 1
ATOM 1251 C C . ASP A 1 174 ? -5.954 -1.110 10.217 1.00 88.88 174 ASP A C 1
ATOM 1253 O O . ASP A 1 174 ? -6.312 -1.310 9.057 1.00 88.88 174 ASP A O 1
ATOM 1257 N N . ARG A 1 175 ? -5.277 -2.036 10.905 1.00 90.38 175 ARG A N 1
ATOM 1258 C CA . ARG A 1 175 ? -4.806 -3.319 10.363 1.00 90.38 175 ARG A CA 1
ATOM 1259 C C . ARG A 1 175 ? -5.879 -4.139 9.634 1.00 90.38 175 ARG A C 1
ATOM 1261 O O . ARG A 1 175 ? -5.554 -4.666 8.573 1.00 90.38 175 ARG A O 1
ATOM 1268 N N . PRO A 1 176 ? -7.135 -4.227 10.115 1.00 91.25 176 PRO A N 1
ATOM 1269 C CA . PRO A 1 176 ? -8.146 -5.039 9.439 1.00 91.25 176 PRO A CA 1
ATOM 1270 C C . PRO A 1 176 ? -8.501 -4.568 8.022 1.00 91.25 176 PRO A C 1
ATOM 1272 O O . PRO A 1 176 ? -9.063 -5.341 7.252 1.00 91.25 176 PRO A O 1
ATOM 1275 N N . ALA A 1 177 ? -8.181 -3.319 7.669 1.00 96.69 177 ALA A N 1
ATOM 1276 C CA . ALA A 1 177 ? -8.453 -2.757 6.349 1.00 96.69 177 ALA A CA 1
ATOM 1277 C C . ALA A 1 177 ? -7.283 -2.853 5.364 1.00 96.69 177 ALA A C 1
ATOM 1279 O O . ALA A 1 177 ? -7.459 -2.525 4.193 1.00 96.69 177 ALA A O 1
ATOM 1280 N N . ILE A 1 178 ? -6.121 -3.349 5.804 1.00 96.00 178 ILE A N 1
ATOM 1281 C CA . ILE A 1 178 ? -4.938 -3.505 4.949 1.00 96.00 178 ILE A CA 1
ATOM 1282 C 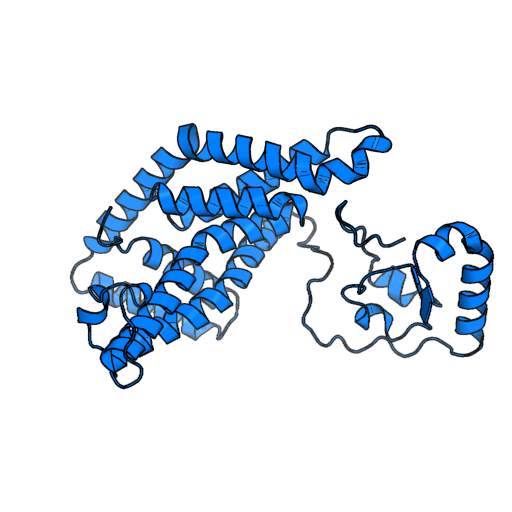C . ILE A 1 178 ? -5.264 -4.405 3.755 1.00 96.00 178 ILE A C 1
ATOM 1284 O O . ILE A 1 178 ? -5.098 -3.974 2.620 1.00 96.00 178 ILE A O 1
ATOM 1288 N N . VAL A 1 179 ? -5.769 -5.622 3.990 1.00 98.00 179 VAL A N 1
ATOM 1289 C CA . VAL A 1 179 ? -6.043 -6.579 2.901 1.00 98.00 179 VAL A CA 1
ATOM 1290 C C . VAL A 1 179 ? -7.095 -6.038 1.919 1.00 98.00 179 VAL A C 1
ATOM 1292 O O . VAL A 1 179 ? -6.773 -5.963 0.733 1.00 98.00 179 VAL A O 1
ATOM 1295 N N . PRO A 1 180 ? -8.280 -5.560 2.359 1.00 98.44 180 PRO A N 1
ATOM 1296 C CA . PRO A 1 180 ? -9.248 -4.941 1.452 1.00 98.44 180 PRO A CA 1
ATOM 1297 C C . PRO A 1 180 ? -8.672 -3.778 0.634 1.00 98.44 180 PRO A C 1
ATOM 1299 O O . PRO A 1 180 ? -8.970 -3.658 -0.551 1.00 98.44 180 PRO A O 1
ATOM 1302 N N . GLY A 1 181 ? -7.831 -2.933 1.244 1.00 98.44 181 GLY A N 1
ATOM 1303 C CA . GLY A 1 181 ? -7.216 -1.791 0.566 1.00 98.44 181 GLY A CA 1
ATOM 1304 C C . GLY A 1 181 ? -6.148 -2.190 -0.452 1.00 98.44 181 GLY A C 1
ATOM 1305 O O . GLY A 1 181 ? -6.146 -1.664 -1.562 1.00 98.44 181 GLY A O 1
ATOM 1306 N N . PHE A 1 182 ? -5.269 -3.138 -0.108 1.00 98.50 182 PHE A N 1
ATOM 1307 C CA . PHE A 1 182 ? -4.244 -3.652 -1.021 1.00 98.50 182 PHE A CA 1
ATOM 1308 C C . PHE A 1 182 ? -4.871 -4.364 -2.216 1.00 98.50 182 PHE A C 1
ATOM 1310 O O . PHE A 1 182 ? -4.493 -4.093 -3.353 1.00 98.50 182 PHE A O 1
ATOM 1317 N N . VAL A 1 183 ? -5.855 -5.233 -1.969 1.00 98.50 183 VAL A N 1
ATOM 1318 C CA . VAL A 1 183 ? -6.564 -5.942 -3.039 1.00 98.50 183 VAL A CA 1
ATOM 1319 C C . VAL A 1 183 ? -7.354 -4.958 -3.898 1.00 98.50 183 VAL A C 1
ATOM 1321 O O . VAL A 1 183 ? -7.259 -5.019 -5.116 1.00 98.50 183 VAL A O 1
ATOM 1324 N N . GLY A 1 184 ? -8.062 -3.996 -3.300 1.00 98.19 184 GLY A N 1
ATOM 1325 C CA . GLY A 1 184 ? -8.748 -2.945 -4.054 1.00 98.19 184 GLY A CA 1
ATOM 1326 C C . GLY A 1 184 ? -7.801 -2.117 -4.932 1.00 98.19 184 GLY A C 1
ATOM 1327 O O . GLY A 1 184 ? -8.119 -1.838 -6.086 1.00 98.19 184 GLY A O 1
ATOM 1328 N N . GLY A 1 185 ? -6.619 -1.762 -4.419 1.00 96.81 185 GLY A N 1
ATOM 1329 C CA . GLY A 1 185 ? -5.584 -1.074 -5.193 1.00 96.81 185 GLY A CA 1
ATOM 1330 C C . GLY A 1 185 ? -4.981 -1.941 -6.305 1.00 96.81 185 GLY A C 1
ATOM 1331 O O . GLY A 1 185 ? -4.721 -1.439 -7.396 1.00 96.81 185 GLY A O 1
ATOM 1332 N N . ALA A 1 186 ? -4.813 -3.246 -6.077 1.00 96.94 186 ALA A N 1
ATOM 1333 C CA . ALA A 1 186 ? -4.398 -4.188 -7.118 1.00 96.94 186 ALA A CA 1
ATOM 1334 C C . ALA A 1 186 ? -5.453 -4.310 -8.223 1.00 96.94 186 ALA A C 1
ATOM 1336 O O . ALA A 1 186 ? -5.115 -4.215 -9.397 1.00 96.94 186 ALA A O 1
ATOM 1337 N N . ILE A 1 187 ? -6.734 -4.406 -7.856 1.00 97.12 187 ILE A N 1
ATOM 1338 C CA . ILE A 1 187 ? -7.847 -4.402 -8.811 1.00 97.12 187 ILE A CA 1
ATOM 1339 C C . ILE A 1 187 ? -7.849 -3.108 -9.628 1.00 97.12 187 ILE A C 1
ATOM 1341 O O . ILE A 1 187 ? -7.999 -3.160 -10.842 1.00 97.12 187 ILE A O 1
ATOM 1345 N N . ALA A 1 188 ? -7.635 -1.948 -8.997 1.00 95.56 188 ALA A N 1
ATOM 1346 C CA . ALA A 1 188 ? -7.538 -0.673 -9.706 1.00 95.56 188 ALA A CA 1
ATOM 1347 C C . ALA A 1 188 ? -6.410 -0.648 -10.754 1.00 95.56 188 ALA A C 1
ATOM 1349 O O . ALA A 1 188 ? -6.587 -0.072 -11.829 1.00 95.56 188 ALA A O 1
ATOM 1350 N N . ALA A 1 189 ? -5.265 -1.262 -10.448 1.00 91.12 189 ALA A N 1
ATOM 1351 C CA . ALA A 1 189 ? -4.170 -1.405 -11.401 1.00 91.12 189 ALA A CA 1
ATOM 1352 C C . ALA A 1 189 ? -4.516 -2.381 -12.535 1.00 91.12 189 ALA A C 1
ATOM 1354 O O . ALA A 1 189 ? -4.180 -2.106 -13.683 1.00 91.12 189 ALA A O 1
ATOM 1355 N N . GLU A 1 190 ? -5.193 -3.485 -12.217 1.00 91.06 190 GLU A N 1
ATOM 1356 C CA . GLU A 1 190 ? -5.568 -4.535 -13.169 1.00 91.06 190 GLU A CA 1
ATOM 1357 C C . GLU A 1 190 ? -6.576 -4.041 -14.211 1.00 91.06 190 GLU A C 1
ATOM 1359 O O . GLU A 1 190 ? -6.405 -4.244 -15.406 1.00 91.06 190 GLU A O 1
ATOM 1364 N N . ILE A 1 191 ? -7.607 -3.317 -13.775 1.00 91.44 191 ILE A N 1
ATOM 1365 C CA . ILE A 1 191 ? -8.671 -2.816 -14.659 1.00 91.44 191 ILE A CA 1
ATOM 1366 C C . ILE A 1 191 ? -8.297 -1.520 -15.397 1.00 91.44 191 ILE A C 1
ATOM 1368 O O . ILE A 1 191 ? -9.153 -0.901 -16.023 1.00 91.44 191 ILE A O 1
ATOM 1372 N N . GLY A 1 192 ? -7.055 -1.046 -15.263 1.00 87.19 192 GLY A N 1
ATOM 1373 C CA . GLY A 1 192 ? -6.594 0.186 -15.908 1.00 87.19 192 GLY A CA 1
ATOM 1374 C C . GLY A 1 192 ? -7.139 1.487 -15.300 1.00 87.19 192 GLY A C 1
ATOM 1375 O O . GLY A 1 192 ? -7.013 2.546 -15.913 1.00 87.19 192 GLY A O 1
ATOM 1376 N N . ALA A 1 193 ? -7.708 1.455 -14.089 1.00 89.19 193 ALA A N 1
ATOM 1377 C CA . ALA A 1 193 ? -8.127 2.660 -13.358 1.00 89.19 193 ALA A CA 1
ATOM 1378 C C . ALA A 1 193 ? -6.941 3.440 -12.752 1.00 89.19 193 ALA A C 1
ATOM 1380 O O . ALA A 1 193 ? -7.093 4.593 -12.336 1.00 89.19 193 ALA A O 1
ATOM 1381 N N . GLY A 1 194 ? -5.763 2.812 -12.696 1.00 86.19 194 GLY A N 1
ATOM 1382 C CA . GLY A 1 194 ? -4.501 3.449 -12.336 1.00 86.19 194 GLY A CA 1
ATOM 1383 C C . GLY A 1 194 ? -4.496 4.034 -10.923 1.00 86.19 194 GLY A C 1
ATOM 1384 O O . GLY A 1 194 ? -5.149 3.538 -10.000 1.00 86.19 194 GLY A O 1
ATOM 1385 N N . PHE A 1 195 ? -3.742 5.118 -10.744 1.00 88.69 195 PHE A N 1
ATOM 1386 C CA . PHE A 1 195 ? -3.585 5.780 -9.448 1.00 88.69 195 PHE A CA 1
ATOM 1387 C C . PHE A 1 195 ? -4.911 6.316 -8.886 1.00 88.69 195 PHE A C 1
ATOM 1389 O O . PHE A 1 195 ? -5.175 6.172 -7.691 1.00 88.69 195 PHE A O 1
ATOM 1396 N N . LEU A 1 196 ? -5.771 6.887 -9.742 1.00 90.81 196 LEU A N 1
ATOM 1397 C CA . LEU A 1 196 ? -7.088 7.394 -9.341 1.00 90.81 196 LEU A CA 1
ATOM 1398 C C . LEU A 1 196 ? -7.962 6.267 -8.779 1.00 90.81 196 LEU A C 1
ATOM 1400 O O . LEU A 1 196 ? -8.560 6.419 -7.712 1.00 90.81 196 LEU A O 1
ATOM 1404 N N . GLY A 1 197 ? -7.966 5.116 -9.455 1.00 92.94 197 GLY A N 1
ATOM 1405 C CA . GLY A 1 197 ? -8.593 3.900 -8.952 1.00 92.94 197 GLY A CA 1
ATOM 1406 C C . GLY A 1 197 ? -8.054 3.483 -7.585 1.00 92.94 197 GLY A C 1
ATOM 1407 O O . GLY A 1 197 ? -8.843 3.168 -6.701 1.00 92.94 197 GLY A O 1
ATOM 1408 N N . GLY A 1 198 ? -6.736 3.547 -7.370 1.00 95.00 198 GLY A N 1
ATOM 1409 C CA . GLY A 1 198 ? -6.112 3.222 -6.083 1.00 95.00 198 GLY A CA 1
ATOM 1410 C C . GLY A 1 198 ? -6.542 4.132 -4.931 1.00 95.00 198 GLY A C 1
ATOM 1411 O O . GLY A 1 198 ? -6.804 3.643 -3.830 1.00 95.00 198 GLY A O 1
ATOM 1412 N N . LEU A 1 199 ? -6.671 5.442 -5.178 1.00 95.38 199 LEU A N 1
ATOM 1413 C CA . LEU A 1 199 ? -7.181 6.394 -4.183 1.00 95.38 199 LEU A CA 1
ATOM 1414 C C . LEU A 1 199 ? -8.612 6.044 -3.762 1.00 95.38 199 LEU A C 1
ATOM 1416 O O . LEU A 1 199 ? -8.905 5.947 -2.568 1.00 95.38 199 LEU A O 1
ATOM 1420 N N . ILE A 1 200 ? -9.494 5.839 -4.745 1.00 97.38 200 ILE A N 1
ATOM 1421 C CA . ILE A 1 200 ? -10.901 5.514 -4.499 1.00 97.38 200 ILE A CA 1
ATOM 1422 C C . ILE A 1 200 ? -11.029 4.150 -3.823 1.00 97.38 200 ILE A C 1
ATOM 1424 O O . ILE A 1 200 ? -11.748 4.034 -2.833 1.00 97.38 200 ILE A O 1
ATOM 1428 N N . ALA A 1 201 ? -10.291 3.142 -4.289 1.00 97.81 201 ALA A N 1
ATOM 1429 C CA . ALA A 1 201 ? -10.296 1.807 -3.708 1.00 97.81 201 ALA A CA 1
ATOM 1430 C C . ALA A 1 201 ? -9.834 1.813 -2.244 1.00 97.81 201 ALA A C 1
ATOM 1432 O O . ALA A 1 201 ? -10.459 1.167 -1.405 1.00 97.81 201 ALA A O 1
ATOM 1433 N N . GLY A 1 202 ? -8.791 2.581 -1.910 1.00 98.00 202 GLY A N 1
ATOM 1434 C CA . GLY A 1 202 ? -8.316 2.725 -0.534 1.00 98.00 202 GLY A CA 1
ATOM 1435 C C . GLY A 1 202 ? -9.337 3.394 0.388 1.00 98.00 202 GLY A C 1
ATOM 1436 O O . GLY A 1 202 ? -9.598 2.898 1.487 1.00 98.00 202 GLY A O 1
ATOM 1437 N N . LEU A 1 203 ? -9.958 4.489 -0.068 1.00 98.31 203 LEU A N 1
ATOM 1438 C CA . LEU A 1 203 ? -11.011 5.175 0.689 1.00 98.31 203 LEU A CA 1
ATOM 1439 C C . LEU A 1 203 ? -12.246 4.285 0.880 1.00 98.31 203 LEU A C 1
ATOM 1441 O O . LEU A 1 203 ? -12.798 4.209 1.980 1.00 98.31 203 LEU A O 1
ATOM 1445 N N . LEU A 1 204 ? -12.654 3.579 -0.177 1.00 98.38 204 LEU A N 1
ATOM 1446 C CA . LEU A 1 204 ? -13.761 2.630 -0.155 1.00 98.38 204 LEU A CA 1
ATOM 1447 C C . LEU A 1 204 ? -13.485 1.487 0.824 1.00 98.38 204 LEU A C 1
ATOM 1449 O O . LEU A 1 204 ? -14.322 1.204 1.676 1.00 98.38 204 LEU A O 1
ATOM 1453 N N . ALA A 1 205 ? -12.306 0.870 0.756 1.00 98.56 205 ALA A N 1
ATOM 1454 C CA . ALA A 1 205 ? -11.903 -0.202 1.659 1.00 98.56 205 ALA A CA 1
ATOM 1455 C C . ALA A 1 205 ? -11.905 0.241 3.126 1.00 98.56 205 ALA A C 1
ATOM 1457 O O . ALA A 1 205 ? -12.457 -0.452 3.985 1.00 98.56 205 ALA A O 1
ATOM 1458 N N . GLY A 1 206 ? -11.353 1.423 3.413 1.00 97.81 206 GLY A N 1
ATOM 1459 C CA . GLY A 1 206 ? -11.407 2.018 4.744 1.00 97.81 206 GLY A CA 1
ATOM 1460 C C . GLY A 1 206 ? -12.844 2.235 5.225 1.00 97.81 206 GLY A C 1
ATOM 1461 O O . GLY A 1 206 ? -13.188 1.847 6.342 1.00 97.81 206 GLY A O 1
ATOM 1462 N N . ALA A 1 207 ? -13.705 2.806 4.378 1.00 98.06 207 ALA A N 1
ATOM 1463 C CA . ALA A 1 207 ? -15.109 3.063 4.696 1.00 98.06 207 ALA A CA 1
ATOM 1464 C C . ALA A 1 207 ? -15.905 1.773 4.944 1.00 98.06 207 ALA A C 1
ATOM 1466 O O . ALA A 1 207 ? -16.632 1.685 5.935 1.00 98.06 207 ALA A O 1
ATOM 1467 N N . VAL A 1 208 ? -15.723 0.757 4.096 1.00 98.19 208 VAL A N 1
ATOM 1468 C CA . VAL A 1 208 ? -16.358 -0.559 4.239 1.00 98.19 208 VAL A CA 1
ATOM 1469 C C . VAL A 1 208 ? -15.974 -1.186 5.575 1.00 98.19 208 VAL A C 1
ATOM 1471 O O . VAL A 1 208 ? -16.852 -1.582 6.340 1.00 98.19 208 VAL A O 1
ATOM 1474 N N . VAL A 1 209 ? -14.683 -1.222 5.917 1.00 97.56 209 VAL A N 1
ATOM 1475 C CA . VAL A 1 209 ? -14.236 -1.830 7.178 1.00 97.56 209 VAL A CA 1
ATOM 1476 C C . VAL A 1 209 ? -14.689 -1.025 8.400 1.00 97.56 209 VAL A C 1
ATOM 1478 O O . VAL A 1 209 ? -15.077 -1.628 9.399 1.00 97.56 209 VAL A O 1
ATOM 1481 N N . MET A 1 210 ? -14.722 0.313 8.344 1.00 95.38 210 MET A N 1
ATOM 1482 C CA . MET A 1 210 ? -15.337 1.119 9.413 1.00 95.38 210 MET A CA 1
ATOM 1483 C C . MET A 1 210 ? -16.824 0.797 9.593 1.00 95.38 210 MET A C 1
ATOM 1485 O O . MET A 1 210 ? -17.290 0.685 10.727 1.00 95.38 210 MET A O 1
ATOM 1489 N N . GLY A 1 211 ? -17.558 0.608 8.493 1.00 96.19 211 GLY A N 1
ATOM 1490 C CA . GLY A 1 211 ? -18.951 0.168 8.523 1.00 96.19 211 GLY A CA 1
ATOM 1491 C C . GLY A 1 211 ? -19.104 -1.201 9.185 1.00 96.19 211 GLY A C 1
ATOM 1492 O O . GLY A 1 211 ? -19.926 -1.357 10.085 1.00 96.19 211 GLY A O 1
ATOM 1493 N N . LEU A 1 212 ? -18.253 -2.166 8.819 1.00 94.06 212 LEU A N 1
ATOM 1494 C CA . LEU A 1 212 ? -18.250 -3.507 9.412 1.00 94.06 212 LEU A CA 1
ATOM 1495 C C . LEU A 1 212 ? -17.948 -3.489 10.919 1.00 94.06 212 LEU A C 1
ATOM 1497 O O . LEU A 1 212 ? -18.554 -4.242 11.677 1.00 94.06 212 LEU A O 1
ATOM 1501 N N . LYS A 1 213 ? -17.057 -2.604 11.379 1.00 91.00 213 LYS A N 1
ATOM 1502 C CA . LYS A 1 213 ? -16.732 -2.451 12.809 1.00 91.00 213 LYS A CA 1
ATOM 1503 C C . LYS A 1 213 ? -17.888 -1.905 13.652 1.00 91.00 213 LYS A C 1
ATOM 1505 O O . LYS A 1 213 ? -17.837 -2.005 14.875 1.00 91.00 213 LYS A O 1
ATOM 1510 N N . ARG A 1 214 ? -18.919 -1.317 13.034 1.00 91.75 214 ARG A N 1
ATOM 1511 C CA . ARG A 1 214 ? -20.082 -0.781 13.755 1.00 91.75 214 ARG A CA 1
ATOM 1512 C C . ARG A 1 214 ? -21.020 -1.880 14.260 1.00 91.75 214 ARG A C 1
ATOM 1514 O O . ARG A 1 214 ? -21.800 -1.629 15.175 1.00 91.75 214 ARG A O 1
ATOM 1521 N N . PHE A 1 215 ? -20.947 -3.085 13.695 1.00 89.00 215 PHE A N 1
ATOM 1522 C CA . PHE A 1 215 ? -21.761 -4.211 14.140 1.00 89.00 215 PHE A CA 1
ATOM 1523 C C . PHE A 1 215 ? -21.196 -4.806 15.432 1.00 89.00 215 PHE A C 1
ATOM 1525 O O . PHE A 1 215 ? -20.043 -5.233 15.495 1.00 89.00 215 PHE A O 1
ATOM 1532 N N . SER A 1 216 ? -22.018 -4.842 16.479 1.00 82.12 216 SER A N 1
ATOM 1533 C CA . SER A 1 216 ? -21.651 -5.478 17.743 1.00 82.12 216 SER A CA 1
ATOM 1534 C C . SER A 1 216 ? -21.665 -6.997 17.592 1.00 82.12 216 SER A C 1
ATOM 1536 O O . SER A 1 216 ? -22.669 -7.572 17.176 1.00 82.12 216 SER A O 1
ATOM 1538 N N . VAL A 1 217 ? -20.563 -7.648 17.961 1.00 87.88 217 VAL A N 1
ATOM 1539 C CA . VAL A 1 217 ? -20.436 -9.111 17.938 1.00 87.88 217 VAL A CA 1
ATOM 1540 C C . VAL A 1 217 ? -20.272 -9.679 19.350 1.00 87.88 217 VAL A C 1
ATOM 1542 O O . VAL A 1 217 ? -19.747 -8.989 20.231 1.00 87.88 217 VAL A O 1
ATOM 1545 N N . PRO A 1 218 ? -20.677 -10.938 19.596 1.00 89.81 218 PRO A N 1
ATOM 1546 C CA . PRO A 1 218 ? -20.421 -11.607 20.868 1.00 89.81 218 PRO A CA 1
ATOM 1547 C C . PRO A 1 218 ? -18.922 -11.652 21.201 1.00 89.81 218 PRO A C 1
ATOM 1549 O O . PRO A 1 218 ? -18.087 -11.814 20.310 1.00 89.81 218 PRO A O 1
ATOM 1552 N N . LYS A 1 219 ? -18.566 -11.589 22.494 1.00 84.44 219 LYS A N 1
ATOM 1553 C CA . LYS A 1 219 ? -17.159 -11.590 22.960 1.00 84.44 219 LYS A CA 1
ATOM 1554 C C . LYS A 1 219 ? -16.337 -12.764 22.412 1.00 84.44 219 LYS A C 1
ATOM 1556 O O . LYS A 1 219 ? -15.162 -12.584 22.109 1.00 84.44 219 LYS A O 1
ATOM 1561 N N . ALA A 1 220 ? -16.962 -13.929 22.229 1.00 88.00 220 ALA A N 1
ATOM 1562 C CA . ALA A 1 220 ? -16.326 -15.115 21.653 1.00 88.00 220 ALA A CA 1
ATOM 1563 C C . ALA A 1 220 ? -15.797 -14.892 20.221 1.00 88.00 220 ALA A C 1
ATOM 1565 O O . ALA A 1 220 ? -14.835 -15.534 19.814 1.00 88.00 220 ALA A O 1
ATOM 1566 N N . MET A 1 221 ? -16.391 -13.962 19.467 1.00 87.69 221 MET A N 1
ATOM 1567 C CA . MET A 1 221 ? -16.016 -13.665 18.083 1.00 87.69 221 MET A CA 1
ATOM 1568 C C . MET A 1 221 ? -15.051 -12.480 17.961 1.00 87.69 221 MET A C 1
ATOM 1570 O O . MET A 1 221 ? -14.493 -12.257 16.890 1.00 87.69 221 MET A O 1
ATOM 1574 N N . ALA A 1 222 ? -14.797 -11.726 19.034 1.00 82.75 222 ALA A N 1
ATOM 1575 C CA . ALA A 1 222 ? -14.003 -10.497 18.961 1.00 82.75 222 ALA A CA 1
ATOM 1576 C C . ALA A 1 222 ? -12.593 -10.717 18.373 1.00 82.75 222 ALA A C 1
ATOM 1578 O O . ALA A 1 222 ? -12.085 -9.852 17.663 1.00 82.75 222 ALA A O 1
ATOM 1579 N N . GLY A 1 223 ? -11.988 -11.887 18.614 1.00 84.19 223 GLY A N 1
ATOM 1580 C CA . GLY A 1 223 ? -10.674 -12.245 18.071 1.00 84.19 223 GLY A CA 1
ATOM 1581 C C . GLY A 1 223 ? -10.675 -12.600 16.579 1.00 84.19 223 GLY A C 1
ATOM 1582 O O . GLY A 1 223 ? -9.743 -12.224 15.869 1.00 84.19 223 GLY A O 1
ATOM 1583 N N . ILE A 1 224 ? -11.718 -13.278 16.079 1.00 90.44 224 ILE A N 1
ATOM 1584 C CA . ILE A 1 224 ? -11.787 -13.720 14.672 1.00 90.44 224 ILE A CA 1
ATOM 1585 C C . ILE A 1 224 ? -12.173 -12.578 13.724 1.00 90.44 224 ILE A C 1
ATOM 1587 O O . ILE A 1 224 ? -11.794 -12.594 12.551 1.00 90.44 224 ILE A O 1
ATOM 1591 N N . MET A 1 225 ? -12.875 -11.556 14.229 1.00 89.44 225 MET A N 1
ATOM 1592 C CA . MET A 1 225 ? -13.322 -10.422 13.418 1.00 89.44 225 MET A CA 1
ATOM 1593 C C . MET A 1 225 ? -12.181 -9.712 12.667 1.00 89.44 225 MET A C 1
ATOM 1595 O O . MET A 1 225 ? -12.236 -9.662 11.439 1.00 89.44 225 MET A O 1
ATOM 1599 N N . PRO A 1 226 ? -11.131 -9.188 13.333 1.00 86.56 226 PRO A N 1
ATOM 1600 C CA . PRO A 1 226 ? -10.065 -8.456 12.651 1.00 86.56 226 PRO A CA 1
ATOM 1601 C C . PRO A 1 226 ? -9.131 -9.319 11.807 1.00 86.56 226 PRO A C 1
ATOM 1603 O O . PRO A 1 226 ? -8.472 -8.784 10.920 1.00 86.56 226 PRO A O 1
ATOM 1606 N N . VAL A 1 227 ? -9.055 -10.620 12.089 1.00 87.44 227 VAL A N 1
ATOM 1607 C CA . VAL A 1 227 ? -8.131 -11.535 11.407 1.00 87.44 227 VAL A CA 1
ATOM 1608 C C . VAL A 1 227 ? -8.761 -12.137 10.154 1.00 87.44 227 VAL A C 1
ATOM 1610 O O . VAL A 1 227 ? -8.081 -12.284 9.147 1.00 87.44 227 VAL A O 1
ATOM 1613 N N . VAL A 1 228 ? -10.054 -12.467 10.201 1.00 92.12 228 VAL A N 1
ATOM 1614 C CA . VAL A 1 228 ? -10.730 -13.204 9.123 1.00 92.12 228 VAL A CA 1
ATOM 1615 C C . VAL A 1 228 ? -11.912 -12.423 8.572 1.00 92.12 228 VAL A C 1
ATOM 1617 O O . VAL A 1 228 ? -11.972 -12.175 7.373 1.00 92.12 228 VAL A O 1
ATOM 1620 N N . VAL A 1 229 ? -12.845 -11.998 9.427 1.00 94.44 229 VAL A N 1
ATOM 1621 C CA . VAL A 1 229 ? -14.145 -11.486 8.962 1.00 94.44 229 VAL A CA 1
ATOM 1622 C C . VAL A 1 229 ? -14.014 -10.137 8.257 1.00 94.44 229 VAL A C 1
ATOM 1624 O O . VAL A 1 229 ? -14.509 -9.991 7.141 1.00 94.44 229 VAL A O 1
ATOM 1627 N N . TYR A 1 230 ? -13.340 -9.156 8.868 1.00 95.31 230 TYR A N 1
ATOM 1628 C CA . TYR A 1 230 ? -13.153 -7.841 8.248 1.00 95.31 230 TYR A CA 1
ATOM 1629 C C . TYR A 1 230 ? -12.308 -7.925 6.970 1.00 95.31 230 TYR A C 1
ATOM 1631 O O . TYR A 1 230 ? -12.748 -7.359 5.968 1.00 95.31 230 TYR A O 1
ATOM 1639 N N . PRO A 1 231 ? -11.166 -8.648 6.937 1.00 95.50 231 PRO A N 1
ATOM 1640 C CA . PRO A 1 231 ? -10.422 -8.831 5.695 1.00 95.50 231 PRO A CA 1
ATOM 1641 C C . PRO A 1 231 ? -11.239 -9.519 4.599 1.00 95.50 231 PRO A C 1
ATOM 1643 O O . PRO A 1 231 ? -11.245 -9.039 3.469 1.00 95.50 231 PRO A O 1
ATOM 1646 N N . LEU A 1 232 ? -11.964 -10.596 4.917 1.00 97.75 232 LEU A N 1
ATOM 1647 C CA . LEU A 1 232 ? -12.730 -11.367 3.935 1.00 97.75 232 LEU A CA 1
ATOM 1648 C C . LEU A 1 232 ? -13.902 -10.564 3.364 1.00 97.75 232 LEU A C 1
ATOM 1650 O O . LEU A 1 232 ? -13.986 -10.366 2.154 1.00 97.75 232 LEU A O 1
ATOM 1654 N N . LEU A 1 233 ? -14.794 -10.074 4.231 1.00 97.75 233 LEU A N 1
ATOM 1655 C CA . LEU A 1 233 ? -15.975 -9.325 3.797 1.00 97.75 233 LEU A CA 1
ATOM 1656 C C . LEU A 1 233 ? -15.589 -7.984 3.181 1.00 97.75 233 LEU A C 1
ATOM 1658 O O . LEU A 1 233 ? -16.162 -7.589 2.170 1.00 97.75 233 LEU A O 1
ATOM 1662 N N . GLY A 1 234 ? -14.594 -7.303 3.756 1.00 98.00 234 GLY A N 1
ATOM 1663 C CA . GLY A 1 234 ? -14.075 -6.058 3.205 1.00 98.00 234 GLY A CA 1
ATOM 1664 C C . GLY A 1 234 ? -13.547 -6.254 1.788 1.00 98.00 234 GLY A C 1
ATOM 1665 O O . GLY A 1 234 ? -13.926 -5.506 0.893 1.00 98.00 234 GLY A O 1
ATOM 1666 N N . THR A 1 235 ? -12.739 -7.292 1.561 1.00 98.31 235 THR A N 1
ATOM 1667 C CA . THR A 1 235 ? -12.180 -7.588 0.234 1.00 98.31 235 THR A CA 1
ATOM 1668 C C . THR A 1 235 ? -13.266 -7.977 -0.760 1.00 98.31 235 THR A C 1
ATOM 1670 O O . THR A 1 235 ? -13.247 -7.492 -1.886 1.00 98.31 235 THR A O 1
ATOM 1673 N N . LEU A 1 236 ? -14.240 -8.796 -0.350 1.00 98.50 236 LEU A N 1
ATOM 1674 C CA . LEU A 1 236 ? -15.356 -9.192 -1.209 1.00 98.50 236 LEU A CA 1
ATOM 1675 C C . LEU A 1 236 ? -16.175 -7.978 -1.666 1.00 98.50 236 LEU A C 1
ATOM 1677 O O . LEU A 1 236 ? -16.419 -7.807 -2.857 1.00 98.50 236 LEU A O 1
ATOM 1681 N N . VAL A 1 237 ? -16.570 -7.115 -0.726 1.00 98.38 237 VAL A N 1
ATOM 1682 C CA . VAL A 1 237 ? -17.383 -5.928 -1.024 1.00 98.38 237 VAL A CA 1
ATOM 1683 C C . VAL A 1 237 ? -16.608 -4.936 -1.888 1.00 98.38 237 VAL A C 1
ATOM 1685 O O . VAL A 1 237 ? -17.138 -4.462 -2.891 1.00 98.38 237 VAL A O 1
ATOM 1688 N N . VAL A 1 238 ? -15.350 -4.644 -1.538 1.00 98.38 238 VAL A N 1
ATOM 1689 C CA . VAL A 1 238 ? -14.486 -3.748 -2.324 1.00 98.38 238 VAL A CA 1
ATOM 1690 C C . VAL A 1 238 ? -14.252 -4.315 -3.719 1.00 98.38 238 VAL A C 1
ATOM 1692 O O . VAL A 1 238 ? -14.350 -3.575 -4.692 1.00 98.38 238 VAL A O 1
ATOM 1695 N N . GLY A 1 239 ? -13.990 -5.618 -3.831 1.00 98.06 239 GLY A N 1
ATOM 1696 C CA . GLY A 1 239 ? -13.755 -6.287 -5.103 1.00 98.06 239 GLY A CA 1
ATOM 1697 C C . GLY A 1 239 ? -14.966 -6.225 -6.026 1.00 98.06 239 GLY A C 1
ATOM 1698 O O . GLY A 1 239 ? -14.833 -5.782 -7.162 1.00 98.06 239 GLY A O 1
ATOM 1699 N N . ILE A 1 240 ? -16.158 -6.579 -5.531 1.00 98.12 240 ILE A N 1
ATOM 1700 C CA . ILE A 1 240 ? -17.407 -6.472 -6.304 1.00 98.12 240 ILE A CA 1
ATOM 1701 C C . ILE A 1 240 ? -17.645 -5.022 -6.732 1.00 98.12 240 ILE A C 1
ATOM 1703 O O . ILE A 1 240 ? -17.912 -4.759 -7.902 1.00 98.12 240 ILE A O 1
ATOM 1707 N N . ALA A 1 241 ? -17.516 -4.070 -5.806 1.00 98.00 241 AL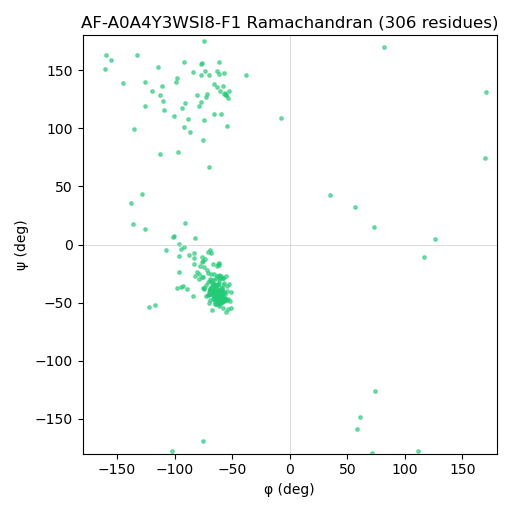A A N 1
ATOM 1708 C CA . ALA A 1 241 ? -17.738 -2.664 -6.108 1.00 98.00 241 ALA A CA 1
ATOM 1709 C C . ALA A 1 241 ? -16.757 -2.145 -7.172 1.00 98.00 241 ALA A C 1
ATOM 1711 O O . ALA A 1 241 ? -17.180 -1.464 -8.104 1.00 98.00 241 ALA A O 1
ATOM 1712 N N . MET A 1 242 ? -15.472 -2.496 -7.073 1.00 97.56 242 MET A N 1
ATOM 1713 C CA . MET A 1 242 ? -14.450 -2.090 -8.036 1.00 97.56 242 MET A CA 1
ATOM 1714 C C . MET A 1 242 ? -14.637 -2.763 -9.394 1.00 97.56 242 MET A C 1
ATOM 1716 O O . MET A 1 242 ? -14.647 -2.063 -10.395 1.00 97.56 242 MET A O 1
ATOM 1720 N N . PHE A 1 243 ? -14.840 -4.077 -9.469 1.00 96.06 243 PHE A N 1
ATOM 1721 C CA . PHE A 1 243 ? -14.987 -4.744 -10.765 1.00 96.06 243 PHE A CA 1
ATOM 1722 C C . PHE A 1 243 ? -16.287 -4.380 -11.489 1.00 96.06 243 PHE A C 1
ATOM 1724 O O . PHE A 1 243 ? -16.282 -4.236 -12.707 1.00 96.06 243 PHE A O 1
ATOM 1731 N N . VAL A 1 244 ? -17.398 -4.234 -10.761 1.00 94.81 244 VAL A N 1
ATOM 1732 C CA . VAL A 1 244 ? -18.731 -4.158 -11.382 1.00 94.81 244 VAL A CA 1
ATOM 1733 C C . VAL A 1 244 ? -19.227 -2.723 -11.548 1.00 94.81 244 VAL A C 1
ATOM 1735 O O . VAL A 1 244 ? -19.889 -2.421 -12.536 1.00 94.81 244 VAL A O 1
ATOM 1738 N N . ILE A 1 245 ? -18.947 -1.837 -10.588 1.00 94.94 245 ILE A N 1
ATOM 1739 C CA . ILE A 1 245 ? -19.639 -0.540 -10.495 1.00 94.94 245 ILE A CA 1
ATOM 1740 C C . ILE A 1 245 ? -18.670 0.629 -10.688 1.00 94.94 245 ILE A C 1
ATOM 1742 O O . ILE A 1 245 ? -18.915 1.523 -11.492 1.00 94.94 245 ILE A O 1
ATOM 1746 N N . ILE A 1 246 ? -17.580 0.644 -9.924 1.00 94.56 246 ILE A N 1
ATOM 1747 C CA . ILE A 1 246 ? -16.715 1.818 -9.753 1.00 94.56 246 ILE A CA 1
ATOM 1748 C C . ILE A 1 246 ? -15.540 1.800 -10.731 1.00 94.56 246 ILE A C 1
ATOM 1750 O O . ILE A 1 246 ? -15.127 2.839 -11.232 1.00 94.56 246 ILE A O 1
ATOM 1754 N N . GLY A 1 247 ? -14.984 0.630 -11.013 1.00 89.25 247 GLY A N 1
ATOM 1755 C CA . GLY A 1 247 ? -13.778 0.483 -11.813 1.00 89.25 247 GLY A CA 1
ATOM 1756 C C . GLY A 1 247 ? -13.911 0.914 -13.270 1.00 89.25 247 GLY A C 1
ATOM 1757 O O . GLY A 1 247 ? -13.108 1.740 -13.698 1.00 89.25 247 GLY A O 1
ATOM 1758 N N . PRO A 1 248 ? -14.918 0.433 -14.026 1.00 90.81 248 PRO A N 1
ATOM 1759 C CA . PRO A 1 248 ? -15.097 0.810 -15.427 1.00 90.81 248 PRO A CA 1
ATOM 1760 C C . PRO A 1 248 ? -15.156 2.328 -15.687 1.00 90.81 248 PRO A C 1
ATOM 1762 O O . PRO A 1 248 ? -14.426 2.795 -16.565 1.00 90.81 248 PRO A O 1
ATOM 1765 N N . PRO A 1 249 ? -15.932 3.147 -14.939 1.00 94.44 249 PRO A N 1
ATOM 1766 C CA . PRO A 1 249 ? -15.917 4.593 -15.160 1.00 94.44 249 PRO A CA 1
ATOM 1767 C C . PRO A 1 249 ? -14.573 5.231 -14.786 1.00 94.44 249 PRO A C 1
ATOM 1769 O O . PRO A 1 249 ? -14.140 6.162 -15.462 1.00 94.44 249 PRO A O 1
ATOM 1772 N N . LEU A 1 250 ? -13.874 4.730 -13.760 1.00 91.94 250 LEU A N 1
ATOM 1773 C CA . LEU A 1 250 ? -12.544 5.237 -13.406 1.00 91.94 250 LEU A CA 1
ATOM 1774 C C . LEU A 1 250 ? -11.488 4.888 -14.459 1.00 91.94 250 LEU A C 1
ATOM 1776 O O . LEU A 1 250 ? -10.643 5.726 -14.763 1.00 91.94 250 LEU A O 1
ATOM 1780 N N . ALA A 1 251 ? -11.558 3.692 -15.044 1.00 89.75 251 ALA A N 1
ATOM 1781 C CA . ALA A 1 251 ? -10.711 3.292 -16.161 1.00 89.75 251 ALA A CA 1
ATOM 1782 C C . ALA A 1 251 ? -10.947 4.196 -17.376 1.00 89.75 251 ALA A C 1
ATOM 1784 O O . ALA A 1 251 ? -9.989 4.728 -17.926 1.00 89.75 251 ALA A O 1
ATOM 1785 N N . ALA A 1 252 ? -12.207 4.482 -17.724 1.00 90.19 252 ALA A N 1
ATOM 1786 C CA . ALA A 1 252 ? -12.534 5.404 -18.813 1.00 90.19 252 ALA A CA 1
ATOM 1787 C C . ALA A 1 252 ? -11.966 6.817 -18.581 1.00 90.19 252 ALA A C 1
ATOM 1789 O O . ALA A 1 252 ? -11.408 7.421 -19.499 1.00 90.19 252 ALA A O 1
ATOM 1790 N N . VAL A 1 253 ? -12.050 7.331 -17.347 1.00 89.31 253 VAL A N 1
ATOM 1791 C CA . VAL A 1 253 ? -11.432 8.614 -16.970 1.00 89.31 253 VAL A CA 1
ATOM 1792 C C . VAL A 1 253 ? -9.910 8.550 -17.100 1.00 89.31 253 VAL A C 1
ATOM 1794 O O . VAL A 1 253 ? -9.311 9.476 -17.646 1.00 89.31 253 VAL A O 1
ATOM 1797 N N . ASN A 1 254 ? -9.281 7.465 -16.643 1.00 85.50 254 ASN A N 1
ATOM 1798 C CA . ASN A 1 254 ? -7.834 7.287 -16.734 1.00 85.50 254 ASN A CA 1
ATOM 1799 C C . ASN A 1 254 ? -7.359 7.216 -18.195 1.00 85.50 254 ASN A C 1
ATOM 1801 O O . ASN A 1 254 ? -6.400 7.892 -18.568 1.00 85.50 254 ASN A O 1
ATOM 1805 N N . THR A 1 255 ? -8.067 6.477 -19.053 1.00 85.88 255 THR A N 1
ATOM 1806 C CA . THR A 1 255 ? -7.800 6.422 -20.496 1.00 85.88 255 THR A CA 1
ATOM 1807 C C . THR A 1 255 ? -7.978 7.790 -21.149 1.00 85.88 255 THR A C 1
ATOM 1809 O O . THR A 1 255 ? -7.120 8.205 -21.923 1.00 85.88 255 THR A O 1
ATOM 1812 N N . GLY A 1 256 ? -9.043 8.526 -20.817 1.00 84.75 256 GLY A N 1
ATOM 1813 C CA . GLY A 1 256 ? -9.275 9.874 -21.341 1.00 84.75 256 GLY A CA 1
ATOM 1814 C C . GLY A 1 256 ? -8.179 10.862 -20.935 1.00 84.75 256 GLY A C 1
ATOM 1815 O O . GLY A 1 256 ? -7.686 11.619 -21.772 1.00 84.75 256 GLY A O 1
ATOM 1816 N N . LEU A 1 257 ? -7.744 10.814 -19.672 1.00 82.75 257 LEU A N 1
ATOM 1817 C CA . LEU A 1 257 ? -6.636 11.628 -19.175 1.00 82.75 257 LEU A CA 1
ATOM 1818 C C . LEU A 1 257 ? -5.323 11.271 -19.881 1.00 82.75 257 LEU A C 1
ATOM 1820 O O . LEU A 1 257 ? -4.589 12.164 -20.295 1.00 82.75 257 LEU A O 1
ATOM 1824 N N . THR A 1 258 ? -5.058 9.976 -20.059 1.00 78.81 258 THR A N 1
ATOM 1825 C CA . THR A 1 258 ? -3.881 9.475 -20.778 1.00 78.81 258 THR A CA 1
ATOM 1826 C C . THR A 1 258 ? -3.880 9.971 -22.219 1.00 78.81 258 THR A C 1
ATOM 1828 O O . THR A 1 258 ? -2.907 10.584 -22.644 1.00 78.81 258 THR A O 1
ATOM 1831 N N . ALA A 1 259 ? -4.991 9.795 -22.941 1.00 82.69 259 ALA A N 1
ATOM 1832 C CA . ALA A 1 259 ? -5.142 10.242 -24.322 1.00 82.69 259 ALA A CA 1
ATOM 1833 C C . ALA A 1 259 ? -4.915 11.754 -24.456 1.00 82.69 259 ALA A C 1
ATOM 1835 O O . ALA A 1 259 ? -4.198 12.198 -25.354 1.00 82.69 259 ALA A O 1
ATOM 1836 N N . TRP A 1 260 ? -5.465 12.542 -23.526 1.00 80.75 260 TRP A N 1
ATOM 1837 C CA . TRP A 1 260 ? -5.246 13.984 -23.480 1.00 80.75 260 TRP A CA 1
ATOM 1838 C C . TRP A 1 260 ? -3.771 14.336 -23.277 1.00 80.75 260 TRP A C 1
ATOM 1840 O O . TRP A 1 260 ? -3.231 15.117 -24.058 1.00 80.75 260 TRP A O 1
ATOM 1850 N N . LEU A 1 261 ? -3.103 13.729 -22.291 1.00 74.81 261 LEU A N 1
ATOM 1851 C CA . LEU A 1 261 ? -1.685 13.971 -22.012 1.00 74.81 261 LEU A CA 1
ATOM 1852 C C . LEU A 1 261 ? -0.788 13.558 -23.184 1.00 74.81 261 LEU A C 1
ATOM 1854 O O . LEU A 1 261 ? 0.097 14.318 -23.565 1.00 74.81 261 LEU A O 1
ATOM 1858 N N . THR A 1 262 ? -1.036 12.398 -23.797 1.00 72.19 262 THR A N 1
ATOM 1859 C CA . THR A 1 262 ? -0.279 11.937 -24.973 1.00 72.19 262 THR A CA 1
ATOM 1860 C C . THR A 1 262 ? -0.540 12.790 -26.214 1.00 72.19 262 THR A C 1
ATOM 1862 O O . THR A 1 262 ? 0.319 12.887 -27.085 1.00 72.19 262 THR A O 1
ATOM 1865 N N . GLY A 1 263 ? -1.704 13.442 -26.286 1.00 75.06 263 GLY A N 1
ATOM 1866 C CA . GLY A 1 263 ? -2.045 14.397 -27.338 1.00 75.06 263 GLY A CA 1
ATOM 1867 C C . GLY A 1 263 ? -1.368 15.763 -27.180 1.00 75.06 263 GLY A C 1
ATOM 1868 O O . GLY A 1 263 ? -1.403 16.568 -28.112 1.00 75.06 263 GLY A O 1
ATOM 1869 N N . LEU A 1 264 ? -0.733 16.050 -26.035 1.00 74.31 264 LEU A N 1
ATOM 1870 C CA . LEU A 1 264 ? 0.041 17.276 -25.834 1.00 74.31 264 LEU A CA 1
ATOM 1871 C C . LEU A 1 264 ? 1.385 17.180 -26.578 1.00 74.31 264 LEU A C 1
ATOM 1873 O O . LEU A 1 264 ? 2.393 16.751 -26.026 1.00 74.31 264 LEU A O 1
ATOM 1877 N N . SER A 1 265 ? 1.424 17.617 -27.837 1.00 65.00 265 SER A N 1
ATOM 1878 C CA . SER A 1 265 ? 2.669 17.714 -28.613 1.00 65.00 265 SER A CA 1
ATOM 1879 C C . SER A 1 265 ? 3.441 19.020 -28.354 1.00 65.00 265 SER A C 1
ATOM 1881 O O . SER A 1 265 ? 2.843 20.081 -28.162 1.00 65.00 265 SER A O 1
ATOM 1883 N N . GLY A 1 266 ? 4.776 18.970 -28.450 1.00 68.88 266 GLY A N 1
ATOM 1884 C CA . GLY A 1 266 ? 5.638 20.155 -28.558 1.00 68.88 266 GLY A CA 1
ATOM 1885 C C . GLY A 1 266 ? 5.798 20.958 -27.258 1.00 68.88 266 GLY A C 1
ATOM 1886 O O . GLY A 1 266 ? 6.202 20.421 -26.227 1.00 68.88 266 GLY A O 1
ATOM 1887 N N . ALA A 1 267 ? 5.518 22.265 -27.313 1.00 65.56 267 ALA A N 1
ATOM 1888 C CA . ALA A 1 267 ? 5.791 23.217 -26.229 1.00 65.56 267 ALA A CA 1
ATOM 1889 C C . ALA A 1 267 ? 5.003 22.944 -24.932 1.00 65.56 267 ALA A C 1
ATOM 1891 O O . ALA A 1 267 ? 5.500 23.235 -23.846 1.00 65.56 267 ALA A O 1
ATOM 1892 N N . ASN A 1 268 ? 3.809 22.347 -25.020 1.00 72.94 268 ASN A N 1
ATOM 1893 C CA . ASN A 1 268 ? 2.945 22.124 -23.856 1.00 72.94 268 ASN A CA 1
ATOM 1894 C C . ASN A 1 268 ? 3.465 21.018 -22.924 1.00 72.94 268 ASN A C 1
ATOM 1896 O O . ASN A 1 268 ? 3.348 21.152 -21.709 1.00 72.94 268 ASN A O 1
ATOM 1900 N N . ALA A 1 269 ? 4.082 19.960 -23.464 1.00 69.81 269 ALA A N 1
ATOM 1901 C CA . ALA A 1 269 ? 4.697 18.902 -22.656 1.00 69.81 269 ALA A CA 1
ATOM 1902 C C . ALA A 1 269 ? 5.955 19.406 -21.927 1.00 69.81 269 ALA A C 1
ATOM 1904 O O . ALA A 1 269 ? 6.165 19.104 -20.754 1.00 69.81 269 ALA A O 1
ATOM 1905 N N . LEU A 1 270 ? 6.752 20.238 -22.605 1.00 76.62 270 LEU A N 1
ATOM 1906 C CA . LEU A 1 270 ? 7.934 20.894 -22.039 1.00 76.62 270 LEU A CA 1
ATOM 1907 C C . LEU A 1 270 ? 7.553 21.884 -20.930 1.00 76.62 270 LEU A C 1
ATOM 1909 O O . LEU A 1 270 ? 8.166 21.879 -19.865 1.00 76.62 270 LEU A O 1
ATOM 1913 N N . LEU A 1 271 ? 6.503 22.681 -21.149 1.00 79.94 271 LEU A N 1
ATOM 1914 C CA . LEU A 1 271 ? 5.971 23.607 -20.150 1.00 79.94 271 LEU A CA 1
ATOM 1915 C C . LEU A 1 271 ? 5.413 22.857 -18.931 1.00 79.94 271 LEU A C 1
ATOM 1917 O O . LEU A 1 271 ? 5.713 23.225 -17.799 1.00 79.94 271 LEU A O 1
ATOM 1921 N N . LEU A 1 272 ? 4.646 21.782 -19.148 1.00 75.56 272 LEU A N 1
ATOM 1922 C CA . LEU A 1 272 ? 4.106 20.956 -18.067 1.00 75.56 272 LEU A CA 1
ATOM 1923 C C . LEU A 1 272 ? 5.228 20.303 -17.252 1.00 75.56 272 LEU A C 1
ATOM 1925 O O . LEU A 1 272 ? 5.213 20.377 -16.025 1.00 75.56 272 LEU A O 1
ATOM 1929 N N . GLY A 1 273 ? 6.227 19.723 -17.924 1.00 77.81 273 GLY A N 1
ATOM 1930 C CA . GLY A 1 273 ? 7.407 19.152 -17.277 1.00 77.81 273 GLY A CA 1
ATOM 1931 C C . GLY A 1 273 ? 8.186 20.188 -16.464 1.00 77.81 273 GLY A C 1
ATOM 1932 O O . GLY A 1 273 ? 8.556 19.919 -15.322 1.00 77.81 273 GLY A O 1
ATOM 1933 N N . ALA A 1 274 ? 8.367 21.398 -17.004 1.00 82.25 274 ALA A N 1
ATOM 1934 C CA . ALA A 1 274 ? 9.013 22.501 -16.299 1.00 82.25 274 ALA A CA 1
ATOM 1935 C C . ALA A 1 274 ? 8.215 22.946 -15.063 1.00 82.25 274 ALA A C 1
ATOM 1937 O O . ALA A 1 274 ? 8.800 23.131 -13.999 1.00 82.25 274 ALA A O 1
ATOM 1938 N N . ILE A 1 275 ? 6.887 23.063 -15.167 1.00 80.81 275 ILE A N 1
ATOM 1939 C CA . ILE A 1 275 ? 6.017 23.428 -14.039 1.00 80.81 275 ILE A CA 1
ATOM 1940 C C . ILE A 1 275 ? 6.088 22.366 -12.938 1.00 80.81 275 ILE A C 1
ATOM 1942 O O . ILE A 1 275 ? 6.312 22.709 -11.780 1.00 80.81 275 ILE A O 1
ATOM 1946 N N . VAL A 1 276 ? 5.954 21.082 -13.280 1.00 77.38 276 VAL A N 1
ATOM 1947 C CA . VAL A 1 276 ? 6.021 19.990 -12.294 1.00 77.38 276 VAL A CA 1
ATOM 1948 C C . VAL A 1 276 ? 7.407 19.926 -11.643 1.00 77.38 276 VAL A C 1
ATOM 1950 O O . VAL A 1 276 ? 7.498 19.806 -10.421 1.00 77.38 276 VAL A O 1
ATOM 1953 N N . GLY A 1 277 ? 8.481 20.084 -12.423 1.00 78.50 277 GLY A N 1
ATOM 1954 C CA . GLY A 1 277 ? 9.851 20.148 -11.907 1.00 78.50 277 GLY A CA 1
ATOM 1955 C C . GLY A 1 277 ? 10.076 21.330 -10.958 1.00 78.50 277 GLY A C 1
ATOM 1956 O O . G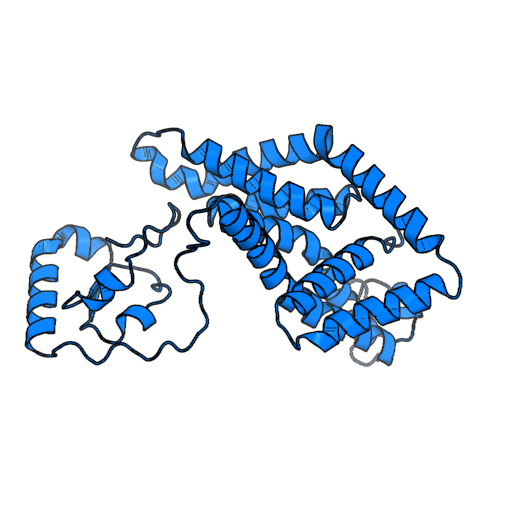LY A 1 277 ? 10.644 21.160 -9.879 1.00 78.50 277 GLY A O 1
ATOM 1957 N N . LEU A 1 278 ? 9.560 22.514 -11.302 1.00 82.56 278 LEU A N 1
ATOM 1958 C CA . LEU A 1 278 ? 9.613 23.697 -10.440 1.00 82.56 278 LEU A CA 1
ATOM 1959 C C . LEU A 1 278 ? 8.797 23.509 -9.156 1.00 82.56 278 LEU A C 1
ATOM 1961 O O . LEU A 1 278 ? 9.264 23.890 -8.087 1.00 82.56 278 LEU A O 1
ATOM 1965 N N . MET A 1 279 ? 7.622 22.875 -9.223 1.00 80.88 279 MET A N 1
ATOM 1966 C CA . MET A 1 279 ? 6.822 22.560 -8.033 1.00 80.88 279 MET A CA 1
ATOM 1967 C C . MET A 1 279 ? 7.538 21.584 -7.088 1.00 80.88 279 MET A C 1
ATOM 1969 O O . MET A 1 279 ? 7.412 21.717 -5.870 1.00 80.88 279 MET A O 1
ATOM 1973 N N . MET A 1 280 ? 8.306 20.626 -7.621 1.00 80.25 280 MET A N 1
ATOM 1974 C CA . MET A 1 280 ? 9.132 19.728 -6.805 1.00 80.25 280 MET A CA 1
ATOM 1975 C C . MET A 1 280 ? 10.299 20.465 -6.131 1.00 80.25 280 MET A C 1
ATOM 1977 O O . MET A 1 280 ? 10.605 20.209 -4.966 1.00 80.25 280 MET A O 1
ATOM 1981 N N . ALA A 1 281 ? 10.916 21.420 -6.832 1.00 78.62 281 ALA A N 1
ATOM 1982 C CA . ALA A 1 281 ? 12.022 22.218 -6.305 1.00 78.62 281 ALA A CA 1
ATOM 1983 C C . ALA A 1 281 ? 11.583 23.304 -5.302 1.00 78.62 281 ALA A C 1
ATOM 1985 O O . ALA A 1 281 ? 12.358 23.656 -4.416 1.00 78.62 281 ALA A O 1
ATOM 1986 N N . PHE A 1 282 ? 10.353 23.819 -5.418 1.00 80.00 282 PHE A N 1
ATOM 1987 C CA . PHE A 1 282 ? 9.872 25.004 -4.695 1.00 80.00 282 PHE A CA 1
ATOM 1988 C C . PHE A 1 282 ? 9.932 24.888 -3.165 1.00 80.00 282 PHE A C 1
ATOM 1990 O O . PHE A 1 282 ? 10.278 25.853 -2.492 1.00 80.00 282 PHE A O 1
ATOM 1997 N N . ASP A 1 283 ? 9.599 23.718 -2.616 1.00 76.75 283 ASP A N 1
ATOM 1998 C CA . ASP A 1 283 ? 9.395 23.537 -1.168 1.00 76.75 283 ASP A CA 1
ATOM 1999 C C . ASP A 1 283 ? 10.262 22.408 -0.580 1.00 76.75 283 ASP A C 1
ATOM 2001 O O . ASP A 1 283 ? 9.993 21.925 0.515 1.00 76.75 283 ASP A O 1
ATOM 2005 N N . MET A 1 284 ? 11.257 21.923 -1.342 1.00 71.12 284 MET A N 1
ATOM 2006 C CA . MET A 1 284 ? 12.263 20.912 -0.948 1.00 71.12 284 MET A CA 1
ATOM 2007 C C . MET A 1 284 ? 11.758 19.799 0.001 1.00 71.12 284 MET A C 1
ATOM 2009 O O . MET A 1 284 ? 12.434 19.419 0.955 1.00 71.12 284 MET A O 1
ATOM 2013 N N . GLY A 1 285 ? 10.558 19.258 -0.253 1.00 62.09 285 GLY A N 1
ATOM 2014 C CA . GLY A 1 285 ? 9.944 18.204 0.573 1.00 62.09 285 GLY A CA 1
ATOM 2015 C C . GLY A 1 285 ? 8.636 18.567 1.289 1.00 62.09 285 GLY A C 1
ATOM 2016 O O . GLY A 1 285 ? 7.965 17.663 1.796 1.00 62.09 285 GLY A O 1
ATOM 2017 N N . GLY A 1 286 ? 8.238 19.840 1.309 1.00 68.75 286 GLY A N 1
ATOM 2018 C CA . GLY A 1 286 ? 6.989 20.300 1.920 1.00 68.75 286 GLY A CA 1
ATOM 2019 C C . GLY A 1 286 ? 5.718 19.991 1.098 1.00 68.75 286 GLY A C 1
ATOM 2020 O O . GLY A 1 286 ? 5.743 19.164 0.175 1.00 68.75 286 GLY A O 1
ATOM 2021 N N . PRO A 1 287 ? 4.550 20.565 1.457 1.00 69.25 287 PRO A N 1
ATOM 2022 C CA . PRO A 1 287 ? 3.256 20.229 0.855 1.00 69.25 287 PRO A CA 1
ATOM 2023 C C . PRO A 1 287 ? 3.197 20.335 -0.673 1.00 69.25 287 PRO A C 1
ATOM 2025 O O . PRO A 1 287 ? 2.542 19.501 -1.303 1.00 69.25 287 PRO A O 1
ATOM 2028 N N . VAL A 1 288 ? 3.890 21.311 -1.269 1.00 72.62 288 VAL A N 1
ATOM 2029 C CA . VAL A 1 288 ? 3.893 21.510 -2.730 1.00 72.62 288 VAL A CA 1
ATOM 2030 C C . VAL A 1 288 ? 4.631 20.370 -3.428 1.00 72.62 288 VAL A C 1
ATOM 2032 O O . VAL A 1 288 ? 4.113 19.802 -4.390 1.00 72.62 288 VAL A O 1
ATOM 2035 N N . ASN A 1 289 ? 5.775 19.947 -2.882 1.00 75.44 289 ASN A N 1
ATOM 2036 C CA . ASN A 1 289 ? 6.528 18.809 -3.406 1.00 75.44 289 ASN A CA 1
ATOM 2037 C C . ASN A 1 289 ? 5.718 17.504 -3.310 1.00 75.44 289 ASN A C 1
ATOM 2039 O O . ASN A 1 289 ? 5.681 16.732 -4.264 1.00 75.44 289 ASN A O 1
ATOM 2043 N N . LYS A 1 290 ? 4.991 17.270 -2.206 1.00 70.62 290 LYS A N 1
ATOM 2044 C CA . LYS A 1 290 ? 4.119 16.084 -2.079 1.00 70.62 290 LYS A CA 1
ATOM 2045 C C . LYS A 1 290 ? 2.972 16.088 -3.090 1.00 70.62 290 LYS A C 1
ATOM 2047 O O . LYS A 1 290 ? 2.642 15.033 -3.632 1.00 70.62 290 LYS A O 1
ATOM 2052 N N . ALA A 1 291 ? 2.377 17.249 -3.360 1.00 68.56 291 ALA A N 1
ATOM 2053 C CA . ALA A 1 291 ? 1.331 17.385 -4.369 1.00 68.56 291 ALA A CA 1
ATOM 2054 C C . ALA A 1 291 ? 1.878 17.135 -5.785 1.00 68.56 291 ALA A C 1
ATOM 2056 O O . ALA A 1 291 ? 1.309 16.329 -6.520 1.00 68.56 291 ALA A O 1
ATOM 2057 N N . ALA A 1 292 ? 3.015 17.746 -6.129 1.00 73.00 292 ALA A N 1
ATOM 2058 C CA . ALA A 1 292 ? 3.693 17.549 -7.411 1.00 73.00 292 ALA A CA 1
ATOM 2059 C C . ALA A 1 292 ? 4.098 16.086 -7.626 1.00 73.00 292 ALA A C 1
ATOM 2061 O O . ALA A 1 292 ? 3.891 15.528 -8.697 1.00 73.00 292 ALA A O 1
ATOM 2062 N N . TYR A 1 293 ? 4.605 15.440 -6.580 1.00 73.12 293 TYR A N 1
ATOM 2063 C CA . TYR A 1 293 ? 4.965 14.029 -6.587 1.00 73.12 293 TYR A CA 1
ATOM 2064 C C . TYR A 1 293 ? 3.758 13.107 -6.773 1.00 73.12 293 TYR A C 1
ATOM 2066 O O . TYR A 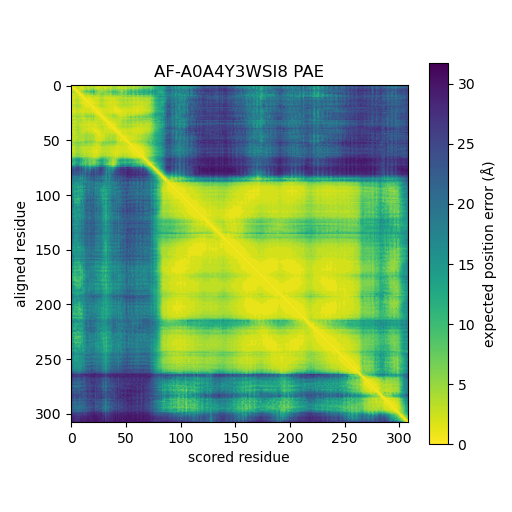1 293 ? 3.801 12.191 -7.589 1.00 73.12 293 TYR A O 1
ATOM 2074 N N . THR A 1 294 ? 2.652 13.387 -6.081 1.00 69.06 294 THR A N 1
ATOM 2075 C CA . THR A 1 294 ? 1.390 12.652 -6.259 1.00 69.06 294 THR A CA 1
ATOM 2076 C C . THR A 1 294 ? 0.880 12.783 -7.696 1.00 69.06 294 THR A C 1
ATOM 2078 O O . THR A 1 294 ? 0.469 11.794 -8.296 1.00 69.06 294 THR A O 1
ATOM 2081 N N . PHE A 1 295 ? 0.953 13.989 -8.267 1.00 72.12 295 PHE A N 1
ATOM 2082 C CA . PHE A 1 295 ? 0.577 14.254 -9.655 1.00 72.12 295 PHE A CA 1
ATOM 2083 C C . PHE A 1 295 ? 1.495 13.532 -10.655 1.00 72.12 295 PHE A C 1
ATOM 2085 O O . PHE A 1 295 ? 1.008 12.880 -11.575 1.00 72.12 295 PHE A O 1
ATOM 2092 N N . ALA A 1 296 ? 2.813 13.581 -10.444 1.00 72.31 296 ALA A N 1
ATOM 2093 C CA . ALA A 1 296 ? 3.792 12.903 -11.289 1.00 72.31 296 ALA A CA 1
ATOM 2094 C C . ALA A 1 296 ? 3.621 11.374 -11.261 1.00 72.31 296 ALA A C 1
ATOM 2096 O O . ALA A 1 296 ? 3.617 10.742 -12.314 1.00 72.31 296 ALA A O 1
ATOM 2097 N N . ILE A 1 297 ? 3.400 10.775 -10.083 1.00 68.69 297 ILE A N 1
ATOM 2098 C CA . ILE A 1 297 ? 3.091 9.340 -9.966 1.00 68.69 297 ILE A CA 1
ATOM 2099 C C . ILE A 1 297 ? 1.782 8.997 -10.670 1.00 68.69 297 ILE A C 1
ATOM 2101 O O . ILE A 1 297 ? 1.714 7.983 -11.362 1.00 68.69 297 ILE A O 1
ATOM 2105 N N . ALA A 1 298 ? 0.746 9.823 -10.509 1.00 66.44 298 ALA A N 1
ATOM 2106 C CA . ALA A 1 298 ? -0.518 9.602 -11.198 1.00 66.44 298 ALA A CA 1
ATOM 2107 C C . ALA A 1 298 ? -0.331 9.584 -12.725 1.00 66.44 298 ALA A C 1
ATOM 2109 O O . ALA A 1 298 ? -0.924 8.741 -13.392 1.00 66.44 298 ALA A O 1
ATOM 2110 N N . GLY A 1 299 ? 0.551 10.439 -13.256 1.00 63.38 299 GLY A N 1
ATOM 2111 C CA . GLY A 1 299 ? 0.949 10.436 -14.665 1.00 63.38 299 GLY A CA 1
ATOM 2112 C C . GLY A 1 299 ? 1.783 9.220 -15.091 1.00 63.38 299 GLY A C 1
ATOM 2113 O O . GLY A 1 299 ? 1.656 8.771 -16.22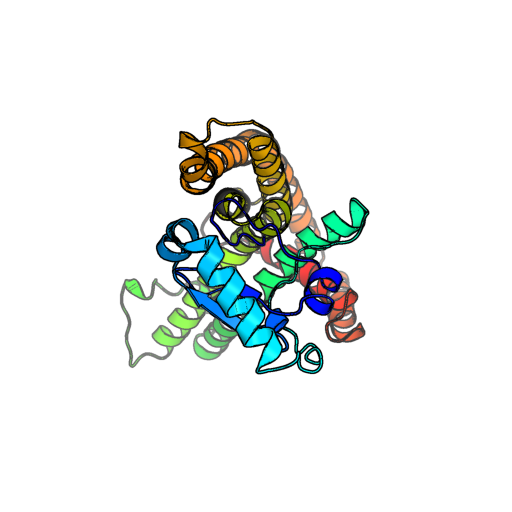3 1.00 63.38 299 GLY A O 1
ATOM 2114 N N . LEU A 1 300 ? 2.594 8.630 -14.206 1.00 60.75 300 LEU A N 1
ATOM 2115 C CA . LEU A 1 300 ? 3.358 7.408 -14.513 1.00 60.75 300 LEU A CA 1
ATOM 2116 C C . LEU A 1 300 ? 2.459 6.171 -14.669 1.00 60.75 300 LEU A C 1
ATOM 2118 O O . LEU A 1 300 ? 2.775 5.277 -15.449 1.00 60.75 300 LEU A O 1
ATOM 2122 N N . GLY A 1 301 ? 1.313 6.133 -13.981 1.00 52.03 301 GLY A N 1
ATOM 2123 C CA . GLY A 1 301 ? 0.297 5.084 -14.150 1.00 52.03 301 GLY A CA 1
ATOM 2124 C C . GLY A 1 301 ? -0.448 5.121 -15.494 1.00 52.03 301 GLY A C 1
ATOM 2125 O O . GLY A 1 301 ? -1.253 4.231 -15.755 1.00 52.03 301 GLY A O 1
ATOM 2126 N N . ALA A 1 302 ? -0.192 6.137 -16.324 1.00 42.69 302 ALA A N 1
ATOM 2127 C CA . ALA A 1 302 ? -0.720 6.286 -17.678 1.00 42.69 302 ALA A CA 1
ATOM 2128 C C . ALA A 1 302 ? 0.202 5.680 -18.756 1.00 42.69 302 ALA A C 1
ATOM 2130 O O . ALA A 1 302 ? -0.133 5.710 -19.939 1.00 42.69 302 ALA A O 1
ATOM 2131 N N . VAL A 1 303 ? 1.368 5.140 -18.374 1.00 41.06 303 VAL A N 1
ATOM 2132 C CA . VAL A 1 303 ? 2.269 4.453 -19.307 1.00 41.06 303 VAL A CA 1
ATOM 2133 C C . VAL A 1 303 ? 1.727 3.038 -19.558 1.00 41.06 303 VAL A C 1
ATOM 2135 O O . VAL A 1 303 ? 1.608 2.267 -18.601 1.00 41.06 303 VAL A O 1
ATOM 2138 N N . PRO A 1 304 ? 1.378 2.674 -20.808 1.00 34.78 304 PRO A N 1
ATOM 2139 C CA . PRO A 1 304 ? 0.873 1.343 -21.128 1.00 34.78 304 PRO A CA 1
ATOM 2140 C C . PRO A 1 304 ? 1.883 0.269 -20.716 1.00 34.78 304 PRO A C 1
ATOM 2142 O O . PRO A 1 304 ? 3.079 0.405 -20.983 1.00 34.78 304 PRO A O 1
ATOM 2145 N N . ARG A 1 305 ? 1.413 -0.817 -20.094 1.00 42.28 305 ARG A N 1
ATOM 2146 C CA . ARG A 1 305 ? 2.223 -2.034 -19.984 1.00 42.28 305 ARG A CA 1
ATOM 2147 C C . ARG A 1 305 ? 2.285 -2.680 -21.370 1.00 42.28 305 ARG A C 1
ATOM 2149 O O . ARG A 1 305 ? 1.224 -2.883 -21.958 1.00 42.28 305 ARG A O 1
ATOM 2156 N N . PRO A 1 306 ? 3.466 -3.029 -21.900 1.00 30.03 306 PRO A N 1
ATOM 2157 C CA . PRO A 1 306 ? 3.519 -3.876 -23.080 1.00 30.03 306 PRO A CA 1
ATOM 2158 C C . PRO A 1 306 ? 2.960 -5.257 -22.698 1.00 30.03 306 PRO A C 1
ATOM 2160 O O . PRO A 1 306 ? 3.553 -5.948 -21.874 1.00 30.03 306 PRO A O 1
ATOM 2163 N N . GLY A 1 307 ? 1.796 -5.633 -23.242 1.00 40.84 307 GLY A N 1
ATOM 2164 C CA . GLY A 1 307 ? 1.247 -6.993 -23.116 1.00 40.84 307 GLY A CA 1
ATOM 2165 C C . GLY A 1 307 ? -0.176 -7.163 -22.567 1.00 40.84 307 GLY A C 1
ATOM 2166 O O . GLY A 1 307 ? -0.591 -8.312 -22.434 1.00 40.84 307 GLY A O 1
ATOM 2167 N N . CYS A 1 308 ? -0.931 -6.092 -22.300 1.00 35.59 308 CYS A N 1
ATOM 2168 C CA . CYS A 1 308 ? -2.395 -6.155 -22.154 1.00 35.59 308 CYS A CA 1
ATOM 2169 C C . CYS A 1 308 ? -3.067 -5.209 -23.151 1.00 35.59 308 CYS A C 1
ATOM 2171 O O . CYS A 1 308 ? -2.571 -4.066 -23.283 1.00 35.59 308 CYS A O 1
#

Organism: NCBI:txid76726

Sequence (308 aa):
METQGSAGTTPFTDAQIAEADAIIFAADVAVRDEERFAHLPVVRTGVKKAISGAEGLVAQAVEAARNAPKGAVPAQRSASPATKDFGPGFGSRLRGWLMTGVSYVIPFVAAGGLLIALGFALGGYQITDAPAVTDGFDVASLASWAALFFQIGALAFGFLVPVLGGFIAYAMADRPAIVPGFVGGAIAAEIGAGFLGGLIAGLLAGAVVMGLKRFSVPKAMAGIMPVVVYPLLGTLVVGIAMFVIIGPPLAAVNTGLTAWLTGLSGANALLLGAIVGLMMAFDMGGPVNKAAYTFAIAGLGAVPRPGC